Protein 6H0M (pdb70)

Radius of gyration: 18.17 Å; Cα contacts (8 Å, |Δi|>4): 543; chains: 1; bounding box: 57×51×39 Å

GO terms:
  GO:0042355 L-fucose catabolic process (P, IDA)
  GO:0005829 cytosol (C, IDA)
  GO:0047834 D-threo-aldose 1-dehydrogenase activity (F, IDA)
  GO:0005737 cytoplasm (C, EXP)
  GO:0005829 cytosol (C, TAS)
  GO:0042802 identical protein binding (F, IPI)
  GO:0005515 protein binding (F, IPI)

B-factor: mean 16.12, std 6.58, range [8.42, 53.46]

Foldseek 3Di:
DLQALAEEEFEPLQWFLNVLLVVLQLVNRYQYEYEYCDCPRQVVSCVVGVRYDYQYAQLLPLVSLLCSQVVSCVPRVAHAEYEADWAAADAFADPVRDDPVNLVVRLSGLPVSLVSNCVSCVVRNLVVLHEYEYEAAPCLVVNDHRGVSNSVSRVNNLVVQQVVQVVCVVSNYAGEYEHEYFEDIVNLQVNLVPDPHSVVVQQVSQVLAPVSGGHYSNQSSVVVSCVGRPPSVDHSYYHYRYNHSVDDDDDDDVVPD

Organism: Homo sapiens (NCBI:txid9606)

InterPro domains:
  IPR002347 Short-chain dehydrogenase/reductase SDR [PF13561] (19-249)
  IPR002347 Short-chain dehydrogenase/reductase SDR [PR00080] (81-92)
  IPR002347 Short-chain dehydrogenase/reductase SDR [PR00080] (134-142)
  IPR002347 Short-chain dehydrogenase/reductase SDR [PR00080] (154-173)
  IPR002347 Short-chain dehydrogenase/reductase SDR [PR00081] (11-28)
  IPR002347 Short-chain dehydrogenase/reductase SDR [PR00081] (81-92)
  IPR002347 Short-chain dehydrogenase/reductase SDR [PR00081] (128-144)
  IPR002347 Short-chain dehydrogenase/reductase SDR [PR00081] (154-173)
  IPR002347 Short-chain dehydrogenase/reductase SDR [PR00081] (175-192)
  IPR002347 Short-chain dehydrogenase/reductase SDR [PR00081] (214-234)
  IPR020904 Short-chain dehydrogenase/reductase, conserved site [PS00061] (141-169)
  IPR036291 NAD(P)-binding domain superfamily [SSF51735] (9-249)

Solvent-accessible surface area: 12607 Å² total; per-residue (Å²): 147,122,13,56,49,62,0,0,0,0,2,16,0,8,116,14,31,0,11,7,0,0,94,18,0,26,126,10,40,4,95,1,0,0,1,21,137,85,97,85,29,0,27,62,10,52,149,94,24,119,36,4,26,19,23,103,2,41,10,40,95,80,109,54,0,58,70,0,5,59,45,0,43,168,100,41,60,90,1,1,0,0,0,6,26,26,40,76,36,21,57,78,48,71,81,127,127,39,65,64,110,38,59,141,70,18,51,77,45,13,29,70,2,8,95,26,0,7,116,56,0,20,79,83,0,93,112,24,108,4,3,0,0,2,26,9,13,8,24,22,68,99,32,85,86,87,3,78,4,30,29,41,2,3,27,31,4,17,59,48,0,101,57,38,4,138,93,10,61,108,107,35,2,32,0,0,1,0,0,6,23,39,7,101,18,48,44,49,99,84,38,2,69,122,72,133,79,51,73,54,24,46,59,134,7,72,121,53,6,93,123,27,98,16,14,95,30,62,62,0,0,58,14,0,2,78,0,5,21,90,4,113,206,33,60,17,57,52,48,72,28,10,27,14,28,63,116,70,233,48,136,184,147,110,149,122,131

Structure (mmCIF, N/CA/C/O backbone):
data_6H0M
#
_entry.id   6H0M
#
_cell.length_a   91.590
_cell.length_b   91.590
_cell.length_c   131.112
_cell.angle_alpha   90.00
_cell.angle_beta   90.00
_cell.angle_gamma   90.00
#
_symmetry.space_group_name_H-M   'I 4 2 2'
#
loop_
_entity.id
_entity.type
_entity.pdbx_description
1 polymer '17-beta-hydroxysteroid dehydrogenase 14'
2 non-polymer 'SODIUM ION'
3 non-polymer NICOTINAMIDE-ADENINE-DINUCLEOTIDE
4 non-polymer 'DIMETHYL SULFOXIDE'
5 non-polymer beta-D-glucopyranose
6 water water
#
loop_
_atom_site.group_PDB
_atom_site.id
_atom_site.type_symbol
_atom_site.label_atom_id
_atom_site.label_alt_id
_atom_site.label_comp_id
_atom_site.label_asym_id
_atom_site.label_entity_id
_atom_site.label_seq_id
_atom_site.pdbx_PDB_ins_code
_atom_site.Cartn_x
_atom_site.Cartn_y
_atom_site.Cartn_z
_atom_site.occupancy
_atom_site.B_iso_or_equiv
_atom_site.auth_seq_id
_atom_site.auth_comp_id
_atom_site.auth_asym_id
_atom_site.auth_atom_id
_atom_site.pdbx_PDB_model_num
ATOM 1 N N . THR A 1 5 ? -34.332 47.567 -4.345 1.00 27.64 5 THR A N 1
ATOM 2 C CA . THR A 1 5 ? -34.396 48.942 -4.824 1.00 27.25 5 THR A CA 1
ATOM 3 C C . THR A 1 5 ? -33.061 49.679 -4.636 1.00 24.20 5 THR A C 1
ATOM 4 O O . THR A 1 5 ? -32.971 50.884 -4.888 1.00 23.71 5 THR A O 1
ATOM 14 N N . ARG A 1 6 ? -32.022 48.947 -4.222 1.00 22.29 6 ARG A N 1
ATOM 15 C CA . ARG A 1 6 ? -30.738 49.573 -3.918 1.00 22.19 6 ARG A CA 1
ATOM 16 C C . ARG A 1 6 ? -30.168 50.340 -5.106 1.00 19.15 6 ARG A C 1
ATOM 17 O O . ARG A 1 6 ? -29.420 51.308 -4.915 1.00 19.90 6 ARG A O 1
ATOM 38 N N . TYR A 1 7 ? -30.465 49.911 -6.331 1.00 15.71 7 TYR A N 1
ATOM 39 C CA . TYR A 1 7 ? -29.930 50.560 -7.527 1.00 14.16 7 TYR A CA 1
ATOM 40 C C . TYR A 1 7 ? -31.042 50.788 -8.540 1.00 13.47 7 TYR A C 1
ATOM 41 O O . TYR A 1 7 ? -30.837 50.729 -9.755 1.00 13.86 7 TYR A O 1
ATOM 59 N N . ALA A 1 8 ? -32.229 51.097 -8.032 1.00 14.07 8 ALA A N 1
ATOM 60 C CA . ALA A 1 8 ? -33.379 51.346 -8.886 1.00 14.70 8 ALA A CA 1
ATOM 61 C C . ALA A 1 8 ? -33.168 52.598 -9.727 1.00 14.31 8 ALA A C 1
ATOM 62 O O . ALA A 1 8 ? -32.568 53.579 -9.278 1.00 15.38 8 ALA A O 1
ATOM 69 N N . GLY A 1 9 ? -33.658 52.559 -10.962 1.00 13.99 9 GLY A N 1
ATOM 70 C CA . GLY A 1 9 ? -33.571 53.690 -11.859 1.00 13.99 9 GLY A CA 1
ATOM 71 C C . GLY A 1 9 ? -32.228 53.856 -12.528 1.00 13.61 9 GLY A C 1
ATOM 72 O O . GLY A 1 9 ? -32.059 54.789 -13.318 1.00 15.89 9 GLY A O 1
ATOM 76 N N . LYS A 1 10 ? -31.273 52.979 -12.256 1.00 11.94 10 LYS A N 1
ATOM 77 C CA . LYS A 1 10 ? -29.926 53.073 -12.796 1.00 11.17 10 LYS A CA 1
ATOM 78 C C . LYS A 1 10 ? -29.765 52.114 -13.973 1.00 10.66 10 LYS A C 1
ATOM 79 O O . LYS A 1 10 ? -30.493 51.130 -14.106 1.00 11.51 10 LYS A O 1
ATOM 98 N N . VAL A 1 11 ? -28.789 52.419 -14.824 1.00 10.19 11 VAL A N 1
ATOM 99 C CA . VAL A 1 11 ? -28.482 51.644 -16.025 1.00 10.07 11 VAL A CA 1
ATOM 100 C C . VAL A 1 11 ? -27.033 51.181 -15.943 1.00 9.94 11 VAL A C 1
ATOM 101 O O . VAL A 1 11 ? -26.124 51.993 -15.719 1.00 10.33 11 VAL A O 1
ATOM 114 N N . VAL A 1 12 ? -26.826 49.879 -16.130 1.00 9.63 12 VAL A N 1
ATOM 115 C CA . VAL A 1 12 ? -25.526 49.239 -15.952 1.00 9.48 12 VAL A CA 1
ATOM 116 C C . VAL A 1 12 ? -25.174 48.460 -17.211 1.00 9.83 12 VAL A C 1
ATOM 117 O O . VAL A 1 12 ? -26.016 47.734 -17.743 1.00 10.85 12 VAL A O 1
ATOM 130 N N . VAL A 1 13 ? -23.929 48.575 -17.665 1.00 9.49 13 VAL A N 1
ATOM 131 C CA . VAL A 1 13 ? -23.392 47.728 -18.730 1.00 9.55 13 VAL A CA 1
ATOM 132 C C . VAL A 1 13 ? -22.439 46.728 -18.099 1.00 9.06 13 VAL A C 1
ATOM 133 O O . VAL A 1 13 ? -21.542 47.124 -17.356 1.00 9.94 13 VAL A O 1
ATOM 146 N N . VAL A 1 14 ? -22.611 45.445 -18.419 1.00 9.14 14 VAL A N 1
ATOM 147 C CA . VAL A 1 14 ? -21.718 44.383 -17.949 1.00 8.97 14 VAL A CA 1
ATOM 148 C C . VAL A 1 14 ? -21.131 43.687 -19.172 1.00 8.93 14 VAL A C 1
ATOM 149 O O . VAL A 1 14 ? -21.866 43.083 -19.963 1.00 10.02 14 VAL A O 1
ATOM 162 N N . THR A 1 15 ? -19.811 43.753 -19.332 1.00 8.97 15 THR A N 1
ATOM 163 C CA . THR A 1 15 ? -19.169 43.053 -20.442 1.00 9.49 15 THR A CA 1
ATOM 164 C C . THR A 1 15 ? -18.833 41.614 -20.053 1.00 9.38 15 THR A C 1
ATOM 165 O O . THR A 1 15 ? -18.633 41.287 -18.880 1.00 10.08 15 THR A O 1
ATOM 176 N N . GLY A 1 16 ? -18.805 40.745 -21.055 1.00 9.76 16 GLY A N 1
ATOM 177 C CA . GLY A 1 16 ? -18.700 39.318 -20.790 1.00 10.40 16 GLY A CA 1
ATOM 178 C C . GLY A 1 16 ? -19.811 38.809 -19.900 1.00 10.19 16 GLY A C 1
ATOM 179 O O . GLY A 1 16 ? -19.591 37.914 -19.075 1.00 10.70 16 GLY A O 1
ATOM 183 N N . GLY A 1 17 ? -21.013 39.355 -20.057 1.00 10.05 17 GLY A N 1
ATOM 184 C CA . GLY A 1 17 ? -22.110 39.049 -19.169 1.00 10.29 17 GLY A CA 1
ATOM 185 C C . GLY A 1 17 ? -22.893 37.803 -19.493 1.00 10.46 17 GLY A C 1
ATOM 186 O O . GLY A 1 17 ? -23.871 37.522 -18.799 1.00 11.74 17 GLY A O 1
ATOM 190 N N . GLY A 1 18 ? -22.498 37.038 -20.517 1.00 10.80 18 GLY A N 1
ATOM 191 C CA . GLY A 1 18 ? -23.301 35.916 -20.964 1.00 11.71 18 GLY A CA 1
ATOM 192 C C . GLY A 1 18 ? -23.197 34.659 -20.127 1.00 11.60 18 GLY A C 1
ATOM 193 O O . GLY A 1 18 ? -24.082 33.802 -20.225 1.00 12.38 18 GLY A O 1
ATOM 197 N N . ARG A 1 19 ? -22.142 34.512 -19.326 1.00 10.94 19 ARG A N 1
ATOM 198 C CA . ARG A 1 19 ? -21.967 33.331 -18.485 1.00 10.70 19 ARG A CA 1
ATOM 199 C C . ARG A 1 19 ? -21.005 33.693 -17.356 1.00 10.41 19 ARG A C 1
ATOM 200 O O . ARG A 1 19 ? -20.429 34.782 -17.327 1.00 10.52 19 ARG A O 1
ATOM 221 N N . GLY A 1 20 ? -20.816 32.753 -16.428 1.00 10.41 20 GLY A N 1
ATOM 222 C CA . GLY A 1 20 ? -19.761 32.894 -15.433 1.00 10.61 20 GLY A CA 1
ATOM 223 C C . GLY A 1 20 ? -19.961 34.084 -14.515 1.00 9.90 20 GLY A C 1
ATOM 224 O O . GLY A 1 20 ? -21.089 34.434 -14.140 1.00 10.45 20 GLY A O 1
ATOM 228 N N . ILE A 1 21 ? -18.841 34.704 -14.130 1.00 9.62 21 ILE A N 1
ATOM 229 C CA . ILE A 1 21 ? -18.877 35.863 -13.242 1.00 9.51 21 ILE A CA 1
ATOM 230 C C . ILE A 1 21 ? -19.781 36.948 -13.804 1.00 9.37 21 ILE A C 1
ATOM 231 O O . ILE A 1 21 ? -20.601 37.535 -13.088 1.00 9.88 21 ILE A O 1
ATOM 247 N N . GLY A 1 22 ? -19.625 37.249 -15.093 1.00 9.44 22 GLY A N 1
ATOM 248 C CA . GLY A 1 22 ? -20.405 38.322 -15.688 1.00 9.55 22 GLY A CA 1
ATOM 249 C C . GLY A 1 22 ? -21.900 38.105 -15.553 1.00 9.50 22 GLY A C 1
ATOM 250 O O . GLY A 1 22 ? -22.641 39.033 -15.224 1.00 10.36 22 GLY A O 1
ATOM 254 N N . ALA A 1 23 ? -22.364 36.877 -15.799 1.00 10.31 23 ALA A N 1
ATOM 255 C CA . ALA A 1 23 ? -23.785 36.592 -15.638 1.00 10.74 23 ALA A CA 1
ATOM 256 C C . ALA A 1 23 ? -24.220 36.747 -14.184 1.00 10.28 23 ALA A C 1
ATOM 257 O O . ALA A 1 23 ? 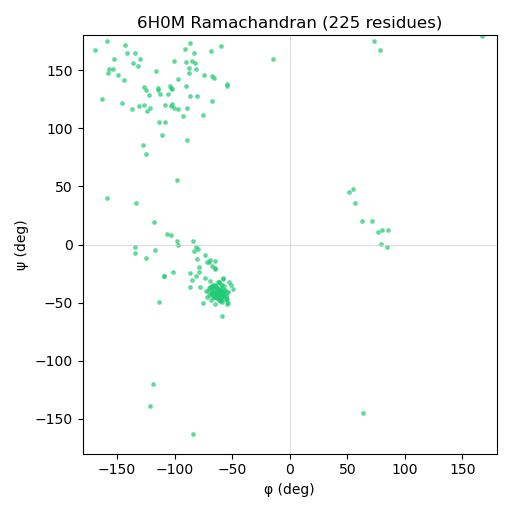-25.328 37.220 -13.910 1.00 10.70 23 ALA A O 1
ATOM 264 N N . GLY A 1 24 ? -23.357 36.361 -13.235 1.00 10.32 24 GLY A N 1
ATOM 265 C CA . GLY A 1 24 ? -23.657 36.598 -11.825 1.00 10.56 24 GLY A CA 1
ATOM 266 C C . GLY A 1 24 ? -23.801 38.072 -11.498 1.00 9.99 24 GLY A C 1
ATOM 267 O O . GLY A 1 24 ? -24.657 38.464 -10.695 1.00 10.46 24 GLY A O 1
ATOM 271 N N . ILE A 1 25 ? -22.956 38.903 -12.106 1.00 9.42 25 ILE A N 1
ATOM 272 C CA . ILE A 1 25 ? -23.040 40.343 -11.916 1.00 9.73 25 ILE A CA 1
ATOM 273 C C . ILE A 1 25 ? -24.327 40.891 -12.528 1.00 9.85 25 ILE A C 1
ATOM 274 O O . ILE A 1 25 ? -25.016 41.716 -11.914 1.00 10.26 25 ILE A O 1
ATOM 290 N N . VAL A 1 26 ? -24.667 40.455 -13.747 1.00 9.88 26 VAL A N 1
ATOM 291 C CA . VAL A 1 26 ? -25.934 40.852 -14.368 1.00 10.51 26 VAL A CA 1
ATOM 292 C C . VAL A 1 26 ? -27.101 40.550 -13.436 1.00 10.57 26 VAL A C 1
ATOM 293 O O . VAL A 1 26 ? -27.963 41.402 -13.188 1.00 10.77 26 VAL A O 1
ATOM 306 N N . ARG A 1 27 ? -27.154 39.319 -12.920 1.00 10.36 27 ARG A N 1
ATOM 307 C CA . ARG A 1 27 ? -28.271 38.920 -12.069 1.00 10.97 27 ARG A CA 1
ATOM 308 C C . ARG A 1 27 ? -28.331 39.779 -10.808 1.00 10.45 27 ARG A C 1
ATOM 309 O O . ARG A 1 27 ? -29.414 40.176 -10.368 1.00 11.28 27 ARG A O 1
ATOM 330 N N . ALA A 1 28 ? -27.181 40.057 -10.200 1.00 10.36 28 ALA A N 1
ATOM 331 C CA . ALA A 1 28 ? -27.158 40.863 -8.986 1.00 10.60 28 ALA A CA 1
ATOM 332 C C . ALA A 1 28 ? -27.698 42.261 -9.251 1.00 10.33 28 ALA A C 1
ATOM 333 O O . ALA A 1 28 ? -28.472 42.796 -8.452 1.00 11.26 28 ALA A O 1
ATOM 340 N N . PHE A 1 29 ? -27.297 42.876 -10.366 1.00 10.24 29 PHE A N 1
ATOM 341 C CA . PHE A 1 29 ? -27.790 44.215 -10.669 1.00 10.71 29 PHE A CA 1
ATOM 342 C C . PHE A 1 29 ? -29.280 44.217 -10.989 1.00 10.77 29 PHE A C 1
ATOM 343 O O . PHE A 1 29 ? -30.007 45.107 -10.540 1.00 11.63 29 PHE A O 1
ATOM 360 N N . VAL A 1 30 ? -29.771 43.233 -11.746 1.00 11.32 30 VAL A N 1
ATOM 361 C CA . VAL A 1 30 ? -31.214 43.162 -11.987 1.00 12.13 30 VAL A CA 1
ATOM 362 C C . VAL A 1 30 ? -31.965 43.024 -10.664 1.00 12.74 30 VAL A C 1
ATOM 363 O O . VAL A 1 30 ? -33.001 43.666 -10.443 1.00 13.41 30 VAL A O 1
ATOM 376 N N . ASN A 1 31 ? -31.451 42.190 -9.762 1.00 12.82 31 ASN A N 1
ATOM 377 C CA . ASN A 1 31 ? -32.107 41.999 -8.474 1.00 13.63 31 ASN A CA 1
ATOM 378 C C . ASN A 1 31 ? -32.113 43.266 -7.634 1.00 13.74 31 ASN A C 1
ATOM 379 O O . ASN A 1 31 ? -32.989 43.421 -6.777 1.00 15.93 31 ASN A O 1
ATOM 390 N N A SER A 1 32 ? -31.179 44.178 -7.858 0.43 13.73 32 SER A N 1
ATOM 391 N N B SER A 1 32 ? -31.159 44.170 -7.868 0.57 12.82 32 SER A N 1
ATOM 392 C CA A SER A 1 32 ? -31.148 45.430 -7.121 0.43 14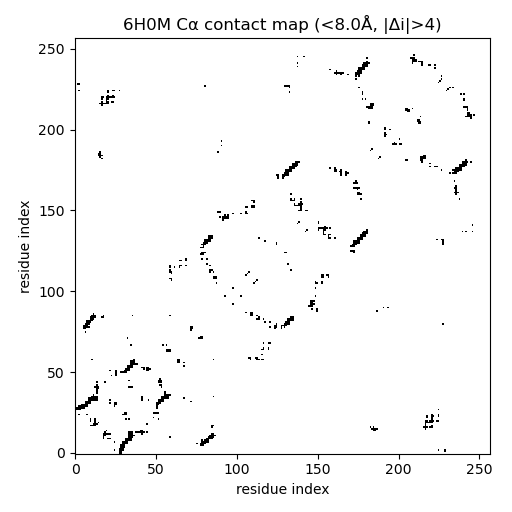.61 32 SER A CA 1
ATOM 393 C CA B SER A 1 32 ? -31.072 45.444 -7.168 0.57 13.21 32 SER A CA 1
ATOM 394 C C A SER A 1 32 ? -31.901 46.550 -7.833 0.43 13.80 32 SER A C 1
ATOM 395 C C B SER A 1 32 ? -31.996 46.508 -7.751 0.57 13.15 32 SER A C 1
ATOM 396 O O A SER A 1 32 ? -31.764 47.718 -7.452 0.43 13.98 32 SER A O 1
ATOM 397 O O B SER A 1 32 ? -32.085 47.605 -7.185 0.57 13.74 32 SER A O 1
ATOM 412 N N . GLY A 1 33 ? -32.679 46.220 -8.862 1.00 13.28 33 GLY A N 1
ATOM 413 C CA . GLY A 1 33 ? -33.596 47.160 -9.475 1.00 13.99 33 GLY A CA 1
ATOM 414 C C . GLY A 1 33 ? -33.063 47.892 -10.683 1.00 13.95 33 GLY A C 1
ATOM 415 O O . GLY A 1 33 ? -33.772 48.741 -11.225 1.00 15.38 33 GLY A O 1
ATOM 420 N N . ALA A 1 34 ? -31.848 47.594 -11.123 1.00 12.54 34 ALA A N 1
ATOM 421 C CA . ALA A 1 34 ? -31.262 48.287 -12.261 1.00 12.29 34 ALA A CA 1
ATOM 422 C C . ALA A 1 34 ? -31.705 47.651 -13.578 1.00 12.10 34 ALA A C 1
ATOM 423 O O . ALA A 1 34 ? -32.086 46.476 -13.648 1.00 13.69 34 ALA A O 1
ATOM 430 N N . ARG A 1 35 ? -31.614 48.440 -14.640 1.00 11.22 35 ARG A N 1
ATOM 431 C CA . ARG A 1 35 ? -31.642 47.909 -15.995 1.00 11.27 35 ARG A CA 1
ATOM 432 C C . ARG A 1 35 ? -30.219 47.606 -16.418 1.00 11.05 35 ARG A C 1
ATOM 433 O O . ARG A 1 35 ? -29.305 48.387 -16.142 1.00 12.01 35 ARG A O 1
ATOM 454 N N . VAL A 1 36 ? -30.029 46.456 -17.055 1.00 10.23 36 VAL A N 1
ATOM 455 C CA . VAL A 1 36 ? -28.697 45.970 -17.385 1.00 10.29 36 VAL A CA 1
ATOM 456 C C . VAL A 1 36 ? -28.605 45.692 -18.874 1.00 10.41 36 VAL A C 1
ATOM 457 O O . VAL A 1 36 ? -29.476 45.026 -19.444 1.00 11.90 36 VAL A O 1
ATOM 470 N N . VAL A 1 37 ? -27.527 46.166 -19.482 1.00 9.99 37 VAL A N 1
ATOM 471 C CA . VAL A 1 37 ? -27.136 45.805 -20.838 1.00 10.50 37 VAL A CA 1
ATOM 472 C C . VAL A 1 37 ? -26.027 44.765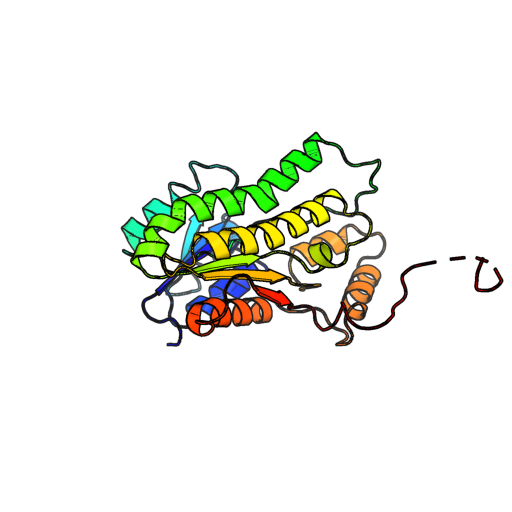 -20.733 1.00 10.60 37 VAL A C 1
ATOM 473 O O . VAL A 1 37 ? -24.949 45.040 -20.192 1.00 11.50 37 VAL A O 1
ATOM 486 N N . ILE A 1 38 ? -26.312 43.573 -21.243 1.00 10.54 38 ILE A N 1
ATOM 487 C CA . ILE A 1 38 ? -25.378 42.456 -21.284 1.00 10.86 38 ILE A CA 1
ATOM 488 C C . ILE A 1 38 ? -24.598 42.567 -22.586 1.00 11.31 38 ILE A C 1
ATOM 489 O O . ILE A 1 38 ? -25.188 42.481 -23.666 1.00 12.33 38 ILE A O 1
ATOM 505 N N . CYS A 1 39 ? -23.285 42.742 -22.498 1.00 11.02 39 CYS A N 1
ATOM 506 C CA . CYS A 1 39 ? -22.412 42.672 -23.658 1.00 11.52 39 CYS A CA 1
ATOM 507 C C . CYS A 1 39 ? -21.691 41.333 -23.645 1.00 11.22 39 CYS A C 1
ATOM 508 O O . CYS A 1 39 ? -21.183 40.907 -22.606 1.00 12.01 39 CYS A O 1
ATOM 516 N N . ASP A 1 40 ? -21.631 40.673 -24.798 1.00 10.96 40 ASP 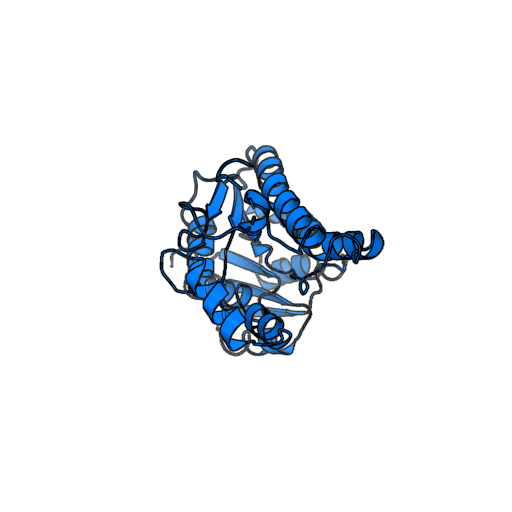A N 1
ATOM 517 C CA . ASP A 1 40 ? -20.807 39.478 -24.913 1.00 11.07 40 ASP A CA 1
ATOM 518 C C . ASP A 1 40 ? -20.480 39.288 -26.385 1.00 11.72 40 ASP A C 1
ATOM 519 O O . ASP A 1 40 ? -21.252 39.693 -27.251 1.00 12.37 40 ASP A O 1
ATOM 528 N N . LYS A 1 41 ? -19.329 38.669 -26.657 1.00 11.97 41 LYS A N 1
ATOM 529 C CA . LYS A 1 41 ? -18.954 38.337 -28.025 1.00 12.84 41 LYS A CA 1
ATOM 530 C C . LYS A 1 41 ? -19.683 37.105 -28.541 1.00 13.41 41 LYS A C 1
ATOM 531 O O . LYS A 1 41 ? -19.699 36.877 -29.756 1.00 15.10 41 LYS A O 1
ATOM 550 N N A ASP A 1 42 ? -20.256 36.296 -27.659 0.44 13.67 42 ASP A N 1
ATOM 551 N N B ASP A 1 42 ? -20.295 36.329 -27.648 0.56 13.7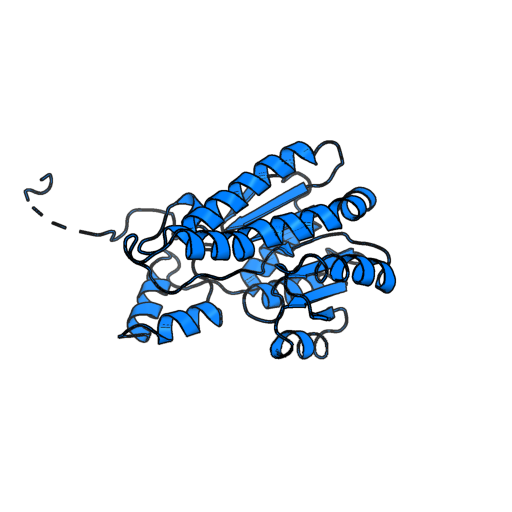9 42 ASP A N 1
ATOM 552 C CA A ASP A 1 42 ? -21.016 35.121 -28.051 0.44 15.12 42 ASP A CA 1
ATOM 553 C CA B ASP A 1 42 ? -21.010 35.099 -27.965 0.56 15.53 42 ASP A CA 1
ATOM 554 C C A ASP A 1 42 ? -22.480 35.341 -27.715 0.44 14.79 42 ASP A C 1
ATOM 555 C C B ASP A 1 42 ? -22.490 35.330 -27.690 0.56 14.92 42 ASP A C 1
ATOM 556 O O A ASP A 1 42 ? -22.810 35.869 -26.651 0.44 14.67 42 ASP A O 1
ATOM 557 O O B ASP A 1 42 ? -22.844 35.867 -26.639 0.56 14.88 42 ASP A O 1
ATOM 574 N N . GLU A 1 43 ? -23.349 34.945 -28.638 1.00 15.57 43 GLU A N 1
ATOM 575 C CA . GLU A 1 43 ? -24.785 35.187 -28.502 1.00 18.28 43 GLU A CA 1
ATOM 576 C C . GLU A 1 43 ? -25.455 34.244 -27.509 1.00 17.40 43 GLU A C 1
ATOM 577 O O . GLU A 1 43 ? -26.465 34.613 -26.902 1.00 17.57 43 GLU A O 1
ATOM 589 N N . SER A 1 44 ? -24.925 33.037 -27.334 1.00 17.82 44 SER A N 1
ATOM 590 C CA . SER A 1 44 ? -25.707 31.947 -26.753 1.00 19.01 44 SER A CA 1
ATOM 591 C C . SER A 1 44 ? -26.214 32.285 -25.351 1.00 17.90 44 SER A C 1
ATOM 592 O O . SER A 1 44 ? -27.429 32.298 -25.089 1.00 19.46 44 SER A O 1
ATOM 596 N N . GLY A 1 45 ? -25.292 32.516 -24.420 1.00 15.38 45 GLY A N 1
ATOM 597 C CA . GLY A 1 45 ? -25.685 32.721 -23.039 1.00 14.21 45 GLY A CA 1
ATOM 598 C C . GLY A 1 45 ? -26.390 34.044 -22.837 1.00 12.45 45 GLY A C 1
ATOM 599 O O . GLY A 1 45 ? -27.406 34.119 -22.142 1.00 12.55 45 GLY A O 1
ATOM 603 N N . GLY A 1 46 ? -25.861 35.101 -23.447 1.00 12.37 46 GLY A N 1
ATOM 604 C CA . GLY A 1 46 ? -26.429 36.421 -23.248 1.00 12.30 46 GLY A CA 1
ATOM 605 C C . GLY A 1 46 ? -27.831 36.576 -23.801 1.00 12.23 46 GLY A C 1
ATOM 606 O O . GLY A 1 46 ? -28.663 37.242 -23.190 1.00 12.35 46 GLY A O 1
ATOM 610 N N . ARG A 1 47 ? -28.109 35.986 -24.966 1.00 12.26 47 ARG A N 1
ATOM 611 C CA . ARG A 1 47 ? -29.456 36.069 -25.516 1.00 12.93 47 ARG A CA 1
ATOM 612 C C . ARG A 1 47 ? -30.456 35.368 -24.607 1.00 12.49 47 ARG A C 1
ATOM 613 O O . ARG A 1 47 ? -31.568 35.865 -24.380 1.00 13.08 47 ARG A O 1
ATOM 617 N N . ALA A 1 48 ? -30.090 34.200 -24.089 1.00 12.08 48 ALA A N 1
ATOM 618 C CA . ALA A 1 48 ? -30.979 33.499 -23.169 1.00 12.13 48 ALA A CA 1
ATOM 619 C C . ALA A 1 48 ? -31.202 34.310 -21.903 1.00 12.00 48 ALA A C 1
ATOM 620 O O . ALA A 1 48 ? -32.316 34.359 -21.381 1.00 12.13 48 ALA A O 1
ATOM 627 N N A LEU A 1 49 ? -30.155 34.953 -21.383 0.43 12.25 49 LEU A N 1
ATOM 628 N N B LEU A 1 49 ? -30.149 34.970 -21.419 0.57 11.68 49 LEU A N 1
ATOM 629 C CA A LEU A 1 49 ? -30.328 35.781 -20.189 0.43 12.92 49 LEU A CA 1
ATOM 630 C CA B LEU A 1 49 ? -30.243 35.767 -20.204 0.57 11.94 49 LEU A CA 1
ATOM 631 C C A LEU A 1 49 ? -31.322 36.906 -20.439 0.43 12.29 49 LEU A C 1
ATOM 632 C C B LEU A 1 49 ? -31.152 36.982 -20.394 0.57 11.98 49 LEU A C 1
ATOM 633 O O A LEU A 1 49 ? -32.188 37.181 -19.599 0.43 12.08 49 LEU A O 1
ATOM 634 O O B LEU A 1 49 ? -31.871 37.361 -19.460 0.57 12.53 49 LEU A O 1
ATOM 665 N N A GLU A 1 50 ? -31.211 37.562 -21.595 0.43 12.30 50 GLU A N 1
ATOM 666 N N B GLU A 1 50 ? -31.168 37.586 -21.592 0.57 12.35 50 GLU A N 1
ATOM 667 C CA A GLU A 1 50 ? -32.137 38.633 -21.946 0.43 12.46 50 GLU A CA 1
ATOM 668 C CA B GLU A 1 50 ? -32.156 38.632 -21.863 0.57 12.76 50 GLU A CA 1
ATOM 669 C C A GLU A 1 50 ? -33.582 38.148 -21.924 0.43 12.24 50 GLU A C 1
ATOM 670 C C B GLU A 1 50 ? -33.570 38.078 -21.757 0.57 12.72 50 GLU A C 1
ATOM 671 O O A GLU A 1 50 ? -34.490 38.896 -21.546 0.43 12.07 50 GLU A O 1
ATOM 672 O O B GLU A 1 50 ? -34.453 38.714 -21.169 0.57 13.25 50 GLU A O 1
ATOM 695 N N . GLN A 1 51 ? -33.821 36.907 -22.355 1.00 12.21 51 GLN A N 1
ATOM 696 C CA . GLN A 1 51 ? -35.175 36.366 -22.325 1.00 12.28 51 GLN A CA 1
ATOM 697 C C . GLN A 1 51 ? -35.597 36.050 -20.903 1.00 12.34 51 GLN A C 1
ATOM 698 O O . GLN A 1 51 ? -36.767 36.208 -20.541 1.00 13.50 51 GLN A O 1
ATOM 713 N N . GLU A 1 52 ? -34.655 35.601 -20.090 1.00 12.48 52 GLU A N 1
ATOM 714 C CA . GLU A 1 52 ? -34.957 35.184 -18.732 1.00 13.40 52 GLU A CA 1
ATOM 715 C C . GLU A 1 52 ? -35.261 36.363 -17.822 1.00 13.34 52 GLU A C 1
ATOM 716 O O . GLU A 1 52 ? -36.143 36.268 -16.967 1.00 14.80 52 GLU A O 1
ATOM 728 N N . LEU A 1 53 ? -34.523 37.460 -17.961 1.00 12.52 53 LEU A N 1
ATOM 729 C CA . LEU A 1 53 ? -34.525 38.531 -16.969 1.00 12.91 53 LEU A CA 1
ATOM 730 C C . LEU A 1 53 ? -35.229 39.779 -17.491 1.00 13.93 53 LEU A C 1
ATOM 731 O O . LEU A 1 53 ? -34.705 40.451 -18.397 1.00 13.65 53 LEU A O 1
ATOM 747 N N A PRO A 1 54 ? -36.415 40.094 -16.978 0.57 15.21 54 PRO A N 1
ATOM 748 N N B PRO A 1 54 ? -36.370 40.184 -16.933 0.43 15.32 54 PRO A N 1
ATOM 749 C CA A PRO A 1 54 ? -36.977 41.430 -17.189 0.57 16.12 54 PRO A CA 1
ATOM 750 C CA B PRO A 1 54 ? -37.065 41.365 -17.485 0.43 16.28 54 PRO A CA 1
ATOM 751 C C A PRO A 1 54 ? -36.046 42.477 -16.600 0.57 15.59 54 PRO A C 1
ATOM 752 C C B PRO A 1 54 ? -36.199 42.614 -17.594 0.43 15.99 54 PRO A C 1
ATOM 753 O O A PRO A 1 54 ? -35.639 42.400 -15.439 0.57 17.16 54 PRO A O 1
ATOM 754 O O B PRO A 1 54 ? -36.314 43.368 -18.566 0.43 16.39 54 PRO A O 1
ATOM 775 N N A GLY A 1 55 ? -35.702 43.452 -17.421 0.57 14.44 55 GLY A N 1
ATOM 776 N N B GLY A 1 55 ? -35.345 42.868 -16.616 0.43 15.05 55 GLY A N 1
ATOM 777 C CA A GLY A 1 55 ? -34.743 44.459 -17.055 0.57 14.46 55 GLY A CA 1
ATOM 778 C CA B GLY A 1 55 ? -34.590 44.105 -16.602 0.43 14.64 55 GLY A CA 1
ATOM 779 C C A GLY A 1 55 ? -33.351 44.240 -17.607 0.57 14.30 55 GLY A C 1
ATOM 780 C C B GLY A 1 55 ? -33.356 44.152 -17.477 0.43 14.10 55 GLY A C 1
ATOM 781 O O A GLY A 1 55 ? -32.521 45.141 -17.470 0.57 15.26 55 GLY A O 1
ATOM 782 O O B GLY A 1 55 ? -32.676 45.178 -17.490 0.43 14.36 55 GLY A O 1
ATOM 789 N N . ALA A 1 56 ? -33.061 43.085 -18.214 1.00 12.93 56 ALA A N 1
ATOM 790 C CA . ALA A 1 56 ? -31.806 42.912 -18.936 1.00 12.28 56 ALA A CA 1
ATOM 791 C C . ALA A 1 56 ? -32.059 42.762 -20.427 1.00 11.57 56 ALA A C 1
ATOM 792 O O . ALA A 1 56 ? -33.018 42.098 -20.848 1.00 12.18 56 ALA A O 1
ATOM 799 N N . VAL A 1 57 ? -31.166 43.352 -21.223 1.00 10.73 57 VAL A N 1
ATOM 800 C CA . VAL A 1 57 ? -31.149 43.166 -22.669 1.00 11.29 57 VAL A CA 1
ATOM 801 C C . VAL A 1 57 ? -29.733 42.797 -23.084 1.00 11.48 57 VAL A C 1
ATOM 802 O O . VAL A 1 57 ? -28.766 43.069 -22.377 1.00 12.86 57 VAL A O 1
ATOM 815 N N . PHE A 1 58 ? -29.620 42.195 -24.262 1.00 10.78 58 PHE A N 1
ATOM 816 C CA . PHE A 1 58 ? -28.357 41.688 -24.784 1.00 10.97 58 PHE A CA 1
ATOM 817 C C . PHE A 1 58 ? -27.938 42.454 -26.031 1.00 11.54 58 PHE A C 1
ATOM 818 O O . PHE A 1 58 ? -28.734 42.625 -26.960 1.00 12.80 58 PHE A O 1
ATOM 835 N N . ILE A 1 59 ? -26.672 42.868 -26.066 1.00 11.79 59 ILE A N 1
ATOM 836 C CA . ILE A 1 59 ? -26.065 43.470 -27.248 1.00 13.57 59 ILE A CA 1
ATOM 837 C C . ILE A 1 59 ? -24.791 42.698 -27.568 1.00 13.57 59 ILE A C 1
ATOM 838 O O . ILE A 1 59 ? -23.875 42.622 -26.735 1.00 13.66 59 ILE A O 1
ATOM 854 N N . LEU A 1 60 ? -24.738 42.123 -28.771 1.00 14.41 60 LEU A N 1
ATOM 855 C CA . LEU A 1 60 ? -23.550 41.422 -29.231 1.00 15.87 60 LEU A CA 1
ATOM 856 C C . LEU A 1 60 ? -22.431 42.438 -29.425 1.00 15.85 60 LEU A C 1
ATOM 857 O O . LEU A 1 60 ? -22.588 43.418 -30.160 1.00 18.04 60 LEU A O 1
ATOM 873 N N . CYS A 1 61 ? -21.307 42.224 -28.751 1.00 14.64 61 CYS A N 1
ATOM 874 C CA . CYS A 1 61 ? -20.224 43.199 -28.773 1.00 14.39 61 CYS A CA 1
ATOM 875 C C . CYS A 1 61 ? -18.945 42.536 -28.300 1.00 13.27 61 CYS A C 1
ATOM 876 O O . CYS A 1 61 ? -18.913 41.968 -27.205 1.00 13.98 61 CYS A O 1
ATOM 884 N N . ASP A 1 62 ? -17.907 42.614 -29.121 1.00 12.36 62 ASP A N 1
ATOM 885 C CA . ASP A 1 62 ? -16.569 42.146 -28.790 1.00 11.98 62 ASP A CA 1
ATOM 886 C C . ASP A 1 62 ? -15.775 43.358 -28.317 1.00 11.26 62 ASP A C 1
ATOM 887 O O . ASP A 1 62 ? -15.574 44.310 -29.081 1.00 11.68 62 ASP A O 1
ATOM 896 N N . VAL A 1 63 ? -15.351 43.348 -27.047 1.00 10.85 63 VAL A N 1
ATOM 897 C CA . VAL A 1 63 ? -14.709 44.528 -26.469 1.00 11.34 63 VAL A CA 1
ATOM 898 C C . VAL A 1 63 ? -13.378 44.881 -27.116 1.00 11.70 63 VAL A C 1
ATOM 899 O O . VAL A 1 63 ? -12.874 45.987 -26.881 1.00 12.17 63 VAL A O 1
ATOM 912 N N . THR A 1 64 ? -12.779 43.978 -27.901 1.00 11.54 64 THR A N 1
ATOM 913 C CA . THR A 1 64 ? -11.555 44.295 -28.632 1.00 12.55 64 THR A CA 1
ATOM 914 C C . THR A 1 64 ? -11.818 45.022 -29.945 1.00 12.63 64 THR A C 1
ATOM 915 O O . THR A 1 64 ? -10.852 45.424 -30.616 1.00 13.15 64 THR A O 1
ATOM 926 N N . GLN A 1 65 ? -13.077 45.181 -30.333 1.00 12.78 65 GLN A N 1
ATOM 927 C CA . GLN A 1 65 ? -13.443 45.826 -31.592 1.00 13.73 65 GLN A CA 1
ATOM 928 C C . GLN A 1 65 ? -14.036 47.190 -31.250 1.00 14.16 65 GLN A C 1
ATOM 929 O O . GLN A 1 65 ? -15.160 47.288 -30.757 1.00 14.12 65 GLN A O 1
ATOM 943 N N . GLU A 1 66 ? -13.271 48.251 -31.480 1.00 15.63 66 GLU A N 1
ATOM 944 C CA . GLU A 1 66 ? -13.656 49.542 -30.922 1.00 16.74 66 GLU A CA 1
ATOM 945 C C . GLU A 1 66 ? -15.005 50.016 -31.449 1.00 16.10 66 GLU A C 1
ATOM 946 O O . GLU A 1 66 ? -15.736 50.695 -30.726 1.00 16.75 66 GLU A O 1
ATOM 953 N N . ASP A 1 67 ? -15.361 49.681 -32.695 1.00 16.19 67 ASP A N 1
ATOM 954 C CA . ASP A 1 67 ? -16.660 50.110 -33.205 1.00 16.73 67 ASP A CA 1
ATOM 955 C C . ASP A 1 67 ? -17.807 49.308 -32.586 1.00 15.07 67 ASP A C 1
ATOM 956 O O . ASP A 1 67 ? -18.922 49.839 -32.449 1.00 15.95 67 ASP A O 1
ATOM 965 N N . ASP A 1 68 ? -17.566 48.045 -32.198 1.00 15.05 68 ASP A N 1
ATOM 966 C CA . ASP A 1 68 ? -18.561 47.315 -31.411 1.00 14.94 68 ASP A CA 1
ATOM 967 C C . ASP A 1 68 ? -18.840 48.056 -30.110 1.00 14.11 68 ASP A C 1
ATOM 968 O O . ASP A 1 68 ? -19.992 48.175 -29.682 1.00 14.38 68 ASP A O 1
ATOM 977 N N . VAL A 1 69 ? -17.786 48.545 -29.455 1.00 12.87 69 VAL A N 1
ATOM 978 C CA . VAL A 1 69 ? -17.934 49.188 -28.150 1.00 13.08 69 VAL A CA 1
ATOM 979 C C . VAL A 1 69 ? -18.596 50.560 -28.297 1.00 12.47 69 VAL A C 1
ATOM 980 O O . VAL A 1 69 ? -19.448 50.942 -27.479 1.00 12.83 69 VAL A O 1
ATOM 993 N N A LYS A 1 70 ? -18.232 51.314 -29.343 0.60 13.59 70 LYS A N 1
ATOM 994 N N B LYS A 1 70 ? -18.227 51.312 -29.341 0.40 13.30 70 LYS A N 1
ATOM 995 C CA A LYS A 1 70 ? -18.903 52.582 -29.598 0.60 14.45 70 LYS A CA 1
ATOM 996 C CA B LYS A 1 70 ? -18.893 52.580 -29.610 0.40 13.90 70 LYS A CA 1
ATOM 997 C C A LYS A 1 70 ? -20.401 52.377 -29.761 0.60 14.26 70 LYS A C 1
ATOM 998 C C B LYS A 1 70 ? -20.395 52.382 -29.772 0.40 14.06 70 LYS A C 1
ATOM 999 O O A LYS A 1 70 ? -21.205 53.131 -29.199 0.60 14.76 70 LYS A O 1
ATOM 1000 O O B LYS A 1 70 ? -21.194 53.150 -29.223 0.40 14.45 70 LYS A O 1
ATOM 1013 N N . THR A 1 71 ? -20.797 51.348 -30.512 1.00 14.26 71 THR A N 1
ATOM 1014 C CA . THR A 1 71 ? -22.216 51.072 -30.700 1.00 15.14 71 THR A CA 1
ATOM 1015 C C . THR A 1 71 ? -22.867 50.590 -29.405 1.00 13.99 71 THR A C 1
ATOM 1016 O O . THR A 1 71 ? -24.028 50.918 -29.123 1.00 14.02 71 THR A O 1
ATOM 1028 N N . LEU A 1 72 ? -22.139 49.822 -28.598 1.00 13.32 72 LEU A N 1
ATOM 1029 C CA . LEU A 1 72 ? -22.667 49.404 -27.303 1.00 13.09 72 LEU A CA 1
ATOM 1030 C C . LEU A 1 72 ? -23.077 50.612 -26.472 1.00 12.47 72 LEU A C 1
ATOM 1031 O O . LEU A 1 72 ? -24.181 50.658 -25.911 1.00 12.81 72 LEU A O 1
ATOM 1047 N N . VAL A 1 73 ? -22.202 51.607 -26.389 1.00 12.56 73 VAL A N 1
ATOM 1048 C CA . VAL A 1 73 ? -22.503 52.794 -25.599 1.00 12.60 73 VAL A CA 1
ATOM 1049 C C . VAL A 1 73 ? -23.633 53.599 -26.233 1.00 12.28 73 VAL A C 1
ATOM 1050 O O . VAL A 1 73 ? -24.575 54.022 -25.547 1.00 11.96 73 VAL A O 1
ATOM 1063 N N . SER A 1 74 ? -23.558 53.848 -27.546 1.00 13.20 74 SER A N 1
ATOM 1064 C CA . SER A 1 74 ? -24.589 54.677 -28.166 1.00 13.80 74 SER A CA 1
ATOM 1065 C C . SER A 1 74 ? -25.957 54.017 -28.072 1.00 12.61 74 SER A C 1
ATOM 1066 O O . SER A 1 74 ? -26.965 54.700 -27.853 1.00 12.89 74 SER A O 1
ATOM 1074 N N . GLU A 1 75 ? -26.010 52.688 -28.208 1.00 12.29 75 GLU A N 1
ATOM 1075 C CA . GLU A 1 75 ? -27.280 51.975 -28.102 1.00 12.84 75 GLU A CA 1
ATOM 1076 C C . GLU A 1 75 ? -27.811 51.990 -26.672 1.00 12.47 75 GLU A C 1
ATOM 1077 O O . GLU A 1 75 ? -29.025 52.092 -26.460 1.00 12.24 75 GLU A O 1
ATOM 1089 N N . THR A 1 76 ? -26.924 51.892 -25.677 1.00 11.99 76 THR A N 1
ATOM 1090 C CA . THR A 1 76 ? -27.364 51.958 -24.285 1.00 11.39 76 THR A CA 1
ATOM 1091 C C . THR A 1 76 ? -28.041 53.298 -24.015 1.00 11.10 76 THR A C 1
ATOM 1092 O O . THR A 1 76 ? -29.135 53.363 -23.431 1.00 11.80 76 THR A O 1
ATOM 1103 N N . ILE A 1 77 ? -27.415 54.383 -24.474 1.00 11.48 77 ILE A N 1
ATOM 1104 C CA . ILE A 1 77 ? -27.976 55.713 -24.271 1.00 11.51 77 ILE A CA 1
ATOM 1105 C C . ILE A 1 77 ? -29.259 55.885 -25.081 1.00 11.52 77 ILE A C 1
ATOM 1106 O O . ILE A 1 77 ? -30.255 56.431 -24.584 1.00 12.16 77 ILE A O 1
ATOM 1122 N N . ARG A 1 78 ? -29.274 55.417 -26.335 1.00 11.92 78 ARG A N 1
ATOM 1123 C CA . ARG A 1 78 ? -30.473 55.561 -27.158 1.00 12.80 78 ARG A CA 1
ATOM 1124 C C . ARG A 1 78 ? -31.658 54.834 -26.537 1.00 12.65 78 ARG A C 1
ATOM 1125 O O . ARG A 1 78 ? -32.790 55.333 -26.561 1.00 13.33 78 ARG A O 1
ATOM 1146 N N . ARG A 1 79 ? -31.428 53.643 -25.995 1.00 12.17 79 ARG A N 1
ATOM 1147 C CA . ARG A 1 79 ? -32.513 52.813 -25.503 1.00 12.76 79 ARG A CA 1
ATOM 1148 C C . ARG A 1 79 ? -32.930 53.139 -24.076 1.00 11.95 79 ARG A C 1
ATOM 1149 O O . ARG A 1 79 ? -34.112 52.981 -23.742 1.00 12.66 79 ARG A O 1
ATOM 1170 N N . PHE A 1 80 ? -32.003 53.611 -23.233 1.00 11.81 80 PHE A N 1
ATOM 1171 C CA . PHE A 1 80 ? -32.271 53.748 -21.805 1.00 12.13 80 PHE A CA 1
ATOM 1172 C C . PHE A 1 80 ? -32.040 55.138 -21.245 1.00 11.67 80 PHE A C 1
ATOM 1173 O O . PHE A 1 80 ? -32.480 55.403 -20.122 1.00 12.70 80 PHE A O 1
ATOM 1190 N N . GLY A 1 81 ? -31.402 56.039 -21.987 1.00 11.23 81 GLY A N 1
ATOM 1191 C CA . GLY A 1 81 ? -31.388 57.442 -21.636 1.00 10.94 81 GLY A CA 1
ATOM 1192 C C . GLY A 1 81 ? -30.334 57.884 -20.646 1.00 10.86 81 GLY A C 1
ATOM 1193 O O . GLY A 1 81 ? -30.265 59.084 -20.361 1.00 11.49 81 GLY A O 1
ATOM 1197 N N . ARG A 1 82 ? -29.507 56.976 -20.126 1.00 10.63 82 ARG A N 1
ATOM 1198 C CA . ARG A 1 82 ? -28.491 57.313 -19.132 1.00 10.74 82 ARG A CA 1
ATOM 1199 C C . ARG A 1 82 ? -27.585 56.104 -18.985 1.00 10.46 82 ARG A C 1
ATOM 1200 O O . ARG A 1 82 ? -27.917 55.010 -19.442 1.00 10.48 82 ARG A O 1
ATOM 1221 N N . LEU A 1 83 ? -26.450 56.314 -18.317 1.00 10.45 83 LEU A N 1
ATOM 1222 C CA . LEU A 1 83 ? -25.508 55.239 -18.015 1.00 10.15 83 LEU A CA 1
ATOM 1223 C C . LEU A 1 83 ? -24.881 55.546 -16.663 1.00 10.28 83 LEU A C 1
ATOM 1224 O O . LEU A 1 83 ? -24.266 56.606 -16.499 1.00 10.83 83 LEU A O 1
ATOM 1240 N N . ASP A 1 84 ? -25.031 54.620 -15.710 1.00 9.98 84 ASP A N 1
ATOM 1241 C CA . ASP A 1 84 ? -24.599 54.812 -14.330 1.00 10.24 84 ASP A CA 1
ATOM 1242 C C . ASP A 1 84 ? -23.399 53.984 -13.922 1.00 10.20 84 ASP A C 1
ATOM 1243 O O . ASP A 1 84 ? -22.672 54.386 -13.011 1.00 10.50 84 ASP A O 1
ATOM 1252 N N . CYS A 1 85 ? -23.175 52.838 -14.553 1.00 10.16 85 CYS A N 1
ATOM 1253 C CA . CYS A 1 85 ? -22.111 51.954 -14.103 1.00 9.97 85 CYS A CA 1
ATOM 1254 C C . CYS A 1 85 ? -21.671 51.096 -15.277 1.00 9.92 85 CYS A C 1
ATOM 1255 O O . CYS A 1 85 ? -22.511 50.581 -16.023 1.00 10.38 85 CYS A O 1
ATOM 1263 N N A VAL A 1 86 ? -20.358 50.946 -15.416 0.42 9.76 86 VAL A N 1
ATOM 1264 N N B VAL A 1 86 ? -20.360 50.965 -15.470 0.58 9.53 86 VAL A N 1
ATOM 1265 C CA A VAL A 1 86 ? -19.757 50.010 -16.351 0.42 9.82 86 VAL A CA 1
ATOM 1266 C CA B VAL A 1 86 ? -19.820 49.973 -16.392 0.58 9.54 86 VAL A CA 1
ATOM 1267 C C A VAL A 1 86 ? -19.003 48.978 -15.534 0.42 9.50 86 VAL A C 1
ATOM 1268 C C B VAL A 1 86 ? -18.991 48.986 -15.593 0.58 9.38 86 VAL A C 1
ATOM 1269 O O A VAL A 1 86 ? -18.210 49.340 -14.657 0.42 9.80 86 VAL A O 1
ATOM 1270 O O B VAL A 1 86 ? -18.148 49.390 -14.781 0.58 9.52 86 VAL A O 1
ATOM 1295 N N . VAL A 1 87 ? -19.244 47.704 -15.826 1.00 9.07 87 VAL A N 1
ATOM 1296 C CA . VAL A 1 87 ? -18.512 46.604 -15.217 1.00 8.88 87 VAL A CA 1
ATOM 1297 C C . VAL A 1 87 ? -17.699 45.930 -16.313 1.00 9.07 87 VAL A C 1
ATOM 1298 O O . VAL A 1 87 ? -18.250 45.260 -17.201 1.00 9.99 87 VAL A O 1
ATOM 1312 N N . ASN A 1 88 ? -16.387 46.121 -16.253 1.00 9.03 88 ASN A N 1
ATOM 1313 C CA . ASN A 1 88 ? -15.449 45.583 -17.238 1.00 8.67 88 ASN A CA 1
ATOM 1314 C C . ASN A 1 88 ? -15.008 44.205 -16.784 1.00 8.97 88 ASN A C 1
ATOM 1315 O O . ASN A 1 88 ? -14.027 44.057 -16.054 1.00 9.69 88 ASN A O 1
ATOM 1326 N N . ASN A 1 89 ? -15.759 43.194 -17.224 1.00 9.18 89 ASN A N 1
ATOM 1327 C CA . ASN A 1 89 ? -15.544 41.806 -16.840 1.00 9.28 89 ASN A CA 1
ATOM 1328 C C . ASN A 1 89 ? -14.988 40.946 -17.973 1.00 9.21 89 ASN A C 1
ATOM 1329 O O . ASN A 1 89 ? -14.315 39.953 -17.697 1.00 10.29 89 ASN A O 1
ATOM 1340 N N . ALA A 1 90 ? -15.250 41.277 -19.243 1.00 9.59 90 ALA A N 1
ATOM 1341 C CA . ALA A 1 90 ? -14.759 40.457 -20.341 1.00 10.09 90 ALA A CA 1
ATOM 1342 C C . ALA A 1 90 ? -13.250 40.270 -20.237 1.00 10.46 90 ALA A C 1
ATOM 1343 O O . ALA A 1 90 ? -12.508 41.213 -19.977 1.00 11.24 90 ALA A O 1
ATOM 1350 N N . GLY A 1 91 ? -12.801 39.053 -20.500 1.00 10.36 91 GLY A N 1
ATOM 1351 C CA . GLY A 1 91 ? -11.392 38.710 -20.459 1.00 11.00 91 GLY A CA 1
ATOM 1352 C C . GLY A 1 91 ? -11.247 37.205 -20.483 1.00 10.76 91 GLY A C 1
ATOM 1353 O O . GLY A 1 91 ? -12.236 36.463 -20.533 1.00 11.29 91 GLY A O 1
ATOM 1357 N N . HIS A 1 92 ? -9.990 36.760 -20.463 1.00 10.81 92 HIS A N 1
ATOM 1358 C CA . HIS A 1 92 ? -9.704 35.332 -20.538 1.00 11.36 92 HIS A CA 1
ATOM 1359 C C . HIS A 1 92 ? -8.429 35.005 -19.771 1.00 10.81 92 HIS A C 1
ATOM 1360 O O . HIS A 1 92 ? -7.486 35.798 -19.750 1.00 10.84 92 HIS A O 1
ATOM 1374 N N . HIS A 1 93 ? -8.413 33.819 -19.153 1.00 11.26 93 HIS A N 1
ATOM 1375 C CA . HIS A 1 93 ? -7.203 33.249 -18.586 1.00 11.25 93 HIS A CA 1
ATOM 1376 C C . HIS A 1 93 ? -6.781 32.072 -19.453 1.00 11.86 93 HIS A C 1
ATOM 1377 O O . HIS A 1 93 ? -7.556 31.112 -19.587 1.00 13.22 93 HIS A O 1
ATOM 1392 N N . PRO A 1 94 ? -5.591 32.094 -20.048 1.00 12.26 94 PRO A N 1
ATOM 1393 C CA . PRO A 1 94 ? -5.143 30.957 -20.855 1.00 13.70 94 PRO A CA 1
ATOM 1394 C C . PRO A 1 94 ? -4.872 29.734 -19.999 1.00 13.41 94 PRO A C 1
ATOM 1395 O O . PRO A 1 94 ? -4.754 29.826 -18.764 1.00 13.41 94 PRO A O 1
ATOM 1406 N N . PRO A 1 95 ? -4.727 28.567 -20.625 1.00 13.63 95 PRO A N 1
ATOM 1407 C CA . PRO A 1 95 ? -4.182 27.411 -19.915 1.00 14.49 95 PRO A CA 1
ATOM 1408 C C . PRO A 1 95 ? -2.782 27.714 -19.417 1.00 13.89 95 PRO A C 1
ATOM 1409 O O . PRO A 1 95 ? -2.180 28.741 -19.776 1.00 13.70 95 PRO A O 1
ATOM 1420 N N . PRO A 1 96 ? -2.222 26.843 -18.590 1.00 14.87 96 PRO A N 1
ATOM 1421 C CA . PRO A 1 96 ? -0.857 27.066 -18.105 1.00 14.69 96 PRO A CA 1
ATOM 1422 C C . PRO A 1 96 ? 0.128 27.269 -19.247 1.00 14.42 96 PRO A C 1
ATOM 1423 O O . PRO A 1 96 ? 0.108 26.555 -20.252 1.00 15.44 96 PRO A O 1
ATOM 1434 N N . GLN A 1 97 ? 0.999 28.260 -19.076 1.00 13.85 97 GLN A N 1
ATOM 1435 C CA . GLN A 1 97 ? 2.006 28.631 -20.063 1.00 14.68 97 GLN A CA 1
ATOM 1436 C C . GLN A 1 97 ? 3.345 28.751 -19.355 1.00 14.34 97 GLN A C 1
ATOM 1437 O O . GLN A 1 97 ? 3.493 29.593 -18.466 1.00 14.96 97 GLN A O 1
ATOM 1451 N N . ARG A 1 98 ? 4.323 27.941 -19.755 1.00 14.04 98 ARG A N 1
ATOM 1452 C CA . ARG A 1 98 ? 5.682 28.161 -19.289 1.00 14.64 98 ARG A CA 1
ATOM 1453 C C . ARG A 1 98 ? 6.198 29.472 -19.886 1.00 13.63 98 ARG A C 1
ATOM 1454 O O . ARG A 1 98 ? 5.847 29.817 -21.017 1.00 13.65 98 ARG A O 1
ATOM 1467 N N . PRO A 1 99 ? 7.019 30.232 -19.149 1.00 13.08 99 PRO A N 1
ATOM 1468 C CA . PRO A 1 99 ? 7.464 31.530 -19.688 1.00 13.41 99 PRO A CA 1
ATOM 1469 C C . PRO A 1 99 ? 8.106 31.418 -21.058 1.00 12.77 99 PRO A C 1
ATOM 1470 O O . PRO A 1 99 ? 7.867 32.260 -21.932 1.00 13.13 99 PRO A O 1
ATOM 1481 N N . GLU A 1 100 ? 8.928 30.391 -21.268 1.00 13.16 100 GLU A N 1
ATOM 1482 C CA . GLU A 1 100 ? 9.638 30.248 -22.534 1.00 13.91 100 GLU A CA 1
ATOM 1483 C C . GLU A 1 100 ? 8.727 29.808 -23.672 1.00 14.88 100 GLU A C 1
ATOM 1484 O O . GLU A 1 100 ? 9.158 29.812 -24.833 1.00 16.96 100 GLU A O 1
ATOM 1496 N N . GLU A 1 101 ? 7.490 29.427 -23.377 1.00 14.29 101 GLU A N 1
ATOM 1497 C CA . GLU A 1 101 ? 6.528 29.025 -24.389 1.00 15.72 101 GLU A CA 1
ATOM 1498 C C . GLU A 1 101 ? 5.502 30.111 -24.685 1.00 15.33 101 GLU A C 1
ATOM 1499 O O . GLU A 1 101 ? 4.559 29.876 -25.442 1.00 17.34 101 GLU A O 1
ATOM 1511 N N . THR A 1 102 ? 5.688 31.300 -24.137 1.00 13.93 102 THR A N 1
ATOM 1512 C CA . THR A 1 102 ? 4.897 32.465 -24.509 1.00 13.41 102 THR A CA 1
ATOM 1513 C C . THR A 1 102 ? 5.586 33.208 -25.653 1.00 13.19 102 THR A C 1
ATOM 1514 O O . THR A 1 102 ? 6.740 32.940 -25.984 1.00 13.93 102 THR A O 1
ATOM 1525 N N . SER A 1 103 ? 4.873 34.152 -26.265 1.00 13.15 103 SER A N 1
ATOM 1526 C CA . SER A 1 103 ? 5.459 34.999 -27.294 1.00 13.72 103 SER A CA 1
ATOM 1527 C C . SER A 1 103 ? 5.028 36.438 -27.071 1.00 12.06 103 SER A C 1
ATOM 1528 O O . SER A 1 103 ? 3.986 36.706 -26.473 1.00 12.08 103 SER A O 1
ATOM 1536 N N . ALA A 1 104 ? 5.828 37.374 -27.577 1.00 12.28 104 ALA A N 1
ATOM 1537 C CA . ALA A 1 104 ? 5.447 38.777 -27.474 1.00 12.31 104 ALA A CA 1
ATOM 1538 C C . ALA A 1 104 ? 4.107 39.027 -28.152 1.00 11.38 104 ALA A C 1
ATOM 1539 O O . ALA A 1 104 ? 3.257 39.745 -27.615 1.00 11.33 104 ALA A O 1
ATOM 1546 N N . GLN A 1 105 ? 3.875 38.418 -29.315 1.00 11.85 105 GLN A N 1
ATOM 1547 C CA . GLN A 1 105 ? 2.607 38.656 -29.997 1.00 12.53 105 GLN A CA 1
ATOM 1548 C C . GLN A 1 105 ? 1.433 38.059 -29.224 1.00 11.78 105 GLN A C 1
ATOM 1549 O O . GLN A 1 105 ? 0.371 38.676 -29.146 1.00 11.88 105 GLN A O 1
ATOM 1563 N N . GLY A 1 106 ? 1.596 36.873 -28.638 1.00 11.41 106 GLY A N 1
ATOM 1564 C CA . GLY A 1 106 ? 0.535 36.341 -27.791 1.00 11.47 106 GLY A CA 1
ATOM 1565 C C . GLY A 1 106 ? 0.260 37.225 -26.583 1.00 10.87 106 GLY A C 1
ATOM 1566 O O . GLY A 1 106 ? -0.889 37.413 -26.175 1.00 11.28 106 GLY A O 1
ATOM 1570 N N . PHE A 1 107 ? 1.321 37.783 -26.002 1.00 10.92 107 PHE A N 1
ATOM 1571 C CA . PHE A 1 107 ? 1.199 38.706 -24.879 1.00 10.50 107 PHE A CA 1
ATOM 1572 C C . PHE A 1 107 ? 0.455 39.974 -25.314 1.00 10.00 107 PHE A C 1
ATOM 1573 O O . PHE A 1 107 ? -0.472 40.419 -24.627 1.00 10.23 107 PHE A O 1
ATOM 1590 N N . ARG A 1 108 ? 0.798 40.539 -26.479 1.00 10.09 108 ARG A N 1
ATOM 1591 C CA . ARG A 1 108 ? 0.062 41.701 -26.986 1.00 10.30 108 ARG A CA 1
ATOM 1592 C C . ARG A 1 108 ? -1.414 41.389 -27.148 1.00 10.15 108 ARG A C 1
ATOM 1593 O O . ARG A 1 108 ? -2.271 42.223 -26.834 1.00 9.98 108 ARG A O 1
ATOM 1614 N N . GLN A 1 109 ? -1.733 40.203 -27.667 1.00 10.00 109 GLN A N 1
ATOM 1615 C CA . GLN A 1 109 ? -3.132 39.852 -27.886 1.00 10.66 109 GLN A CA 1
ATOM 1616 C C . GLN A 1 109 ? -3.878 39.692 -26.562 1.00 10.45 109 GLN A C 1
ATOM 1617 O O . GLN A 1 109 ? -5.052 40.066 -26.457 1.00 10.88 109 GLN A O 1
ATOM 1624 N N . LEU A 1 110 ? -3.222 39.137 -25.543 1.00 9.74 110 LEU A N 1
ATOM 1625 C CA . LEU A 1 110 ? -3.883 39.020 -24.247 1.00 9.89 110 LEU A CA 1
ATOM 1626 C C . LEU A 1 110 ? -4.065 40.391 -23.587 1.00 9.67 110 LEU A C 1
ATOM 1627 O O . LEU A 1 110 ? -5.087 40.641 -22.936 1.00 10.27 110 LEU A O 1
ATOM 1643 N N . LEU A 1 111 ? -3.089 41.290 -23.739 1.00 9.97 111 LEU A N 1
ATOM 1644 C CA . LEU A 1 111 ? -3.268 42.664 -23.280 1.00 9.98 111 LEU A CA 1
ATOM 1645 C C . LEU A 1 111 ? -4.433 43.337 -23.997 1.00 9.71 111 LEU A C 1
ATOM 1646 O O . LEU A 1 111 ? -5.202 44.099 -23.386 1.00 9.86 111 LEU A O 1
ATOM 1662 N N . GLU A 1 112 ? -4.579 43.072 -25.295 1.00 9.77 112 GLU A N 1
ATOM 1663 C CA . GLU A 1 112 ? -5.664 43.670 -26.051 1.00 10.42 112 GLU A CA 1
ATOM 1664 C C . GLU A 1 112 ? -7.005 43.295 -25.447 1.00 10.49 112 GLU A C 1
ATOM 1665 O O . GLU A 1 112 ? -7.890 44.145 -25.299 1.00 11.49 112 GLU A O 1
ATOM 1677 N N . LEU A 1 113 ? -7.166 42.025 -25.089 1.00 10.29 113 LEU A N 1
ATOM 1678 C CA . LEU A 1 113 ? -8.419 41.528 -24.540 1.00 11.55 113 LEU A CA 1
ATOM 1679 C C . LEU A 1 113 ? -8.613 41.953 -23.091 1.00 11.58 113 LEU A C 1
ATOM 1680 O O . LEU A 1 113 ? -9.682 42.438 -22.722 1.00 14.63 113 LEU A O 1
ATOM 1696 N N . ASN A 1 114 ? -7.608 41.728 -22.248 1.00 9.62 114 ASN A N 1
ATOM 1697 C CA . ASN A 1 114 ? -7.782 41.822 -20.800 1.00 9.82 114 ASN A CA 1
ATOM 1698 C C . ASN A 1 114 ? -7.595 43.227 -20.251 1.00 9.78 114 ASN A C 1
ATOM 1699 O O . ASN A 1 114 ? -8.082 43.509 -19.147 1.00 11.27 114 ASN A O 1
ATOM 1710 N N . LEU A 1 115 ? -6.844 44.075 -20.947 1.00 9.64 115 LEU A N 1
ATOM 1711 C CA . LEU A 1 115 ? -6.549 45.434 -20.506 1.00 9.41 115 LEU A CA 1
ATOM 1712 C C . LEU A 1 115 ? -7.183 46.482 -21.408 1.00 9.21 115 LEU A C 1
ATOM 1713 O O . LEU A 1 115 ? -7.842 47.409 -20.921 1.00 10.32 115 LEU A O 1
ATOM 1729 N N . LEU A 1 116 ? -7.008 46.369 -22.726 1.00 9.63 116 LEU A N 1
ATOM 1730 C CA . LEU A 1 116 ? -7.456 47.449 -23.594 1.00 10.34 116 LEU A CA 1
ATOM 1731 C C . LEU A 1 116 ? -8.956 47.439 -23.849 1.00 10.52 116 LEU A C 1
ATOM 1732 O O . LEU A 1 116 ? -9.511 48.502 -24.145 1.00 11.51 116 LEU A O 1
ATOM 1748 N N . GLY A 1 117 ? -9.636 46.299 -23.712 1.00 10.84 117 GLY A N 1
ATOM 1749 C CA . GLY A 1 117 ? -11.091 46.322 -23.750 1.00 11.49 117 GLY A CA 1
ATOM 1750 C C . GLY A 1 117 ? -11.655 47.188 -22.638 1.00 10.83 117 GLY A C 1
ATOM 1751 O O . GLY A 1 117 ? -12.504 48.059 -22.863 1.00 11.40 117 GLY A O 1
ATOM 1755 N N . THR A 1 118 ? -11.164 46.970 -21.418 1.00 10.76 118 THR A N 1
ATOM 1756 C CA . THR A 1 118 ? -11.520 47.789 -20.261 1.00 10.66 118 THR A CA 1
ATOM 1757 C C . THR A 1 118 ? -11.237 49.258 -20.524 1.00 10.36 118 THR A C 1
ATOM 1758 O O . THR A 1 118 ? -12.086 50.123 -20.278 1.00 10.91 118 THR A O 1
ATOM 1769 N N . TYR A 1 119 ? -10.055 49.555 -21.057 1.00 10.04 119 TYR A N 1
ATOM 1770 C CA . TYR A 1 119 ? -9.696 50.934 -21.358 1.00 10.27 119 TYR A CA 1
ATOM 1771 C C . TYR A 1 119 ? -10.676 51.562 -22.345 1.00 10.46 119 TYR A C 1
ATOM 1772 O O . TYR A 1 119 ? -11.140 52.687 -22.141 1.00 10.80 119 TYR A O 1
ATOM 1790 N N . THR A 1 120 ? -10.984 50.852 -23.428 1.00 11.07 120 THR A N 1
ATOM 1791 C CA . THR A 1 120 ? -11.831 51.403 -24.488 1.00 11.73 120 THR A CA 1
ATOM 1792 C C . THR A 1 120 ? -13.252 51.673 -24.010 1.00 11.35 120 THR A C 1
ATOM 1793 O O . THR A 1 120 ? -13.792 52.766 -24.246 1.00 12.19 120 THR A O 1
ATOM 1804 N N . LEU A 1 121 ? -13.899 50.686 -23.384 1.00 11.21 121 LEU A N 1
ATOM 1805 C CA . LEU A 1 121 ? -15.255 50.930 -22.909 1.00 11.09 121 LEU A CA 1
ATOM 1806 C C . LEU A 1 121 ? -15.272 52.040 -21.870 1.00 10.23 121 LEU A C 1
ATOM 1807 O O . LEU A 1 121 ? -16.150 52.906 -21.893 1.00 11.24 121 LEU A O 1
ATOM 1823 N N . THR A 1 122 ? -14.313 52.036 -20.942 1.00 10.12 122 THR A N 1
ATOM 1824 C CA . THR A 1 122 ? -14.302 53.079 -19.919 1.00 10.15 122 THR A CA 1
ATOM 1825 C C . THR A 1 122 ? -14.203 54.461 -20.559 1.00 10.44 122 THR A C 1
ATOM 1826 O O . THR A 1 122 ? -14.941 55.380 -20.193 1.00 10.29 122 THR A O 1
ATOM 1837 N N . LYS A 1 123 ? -13.310 54.621 -21.539 1.00 10.72 123 LYS A N 1
ATOM 1838 C CA . LYS A 1 123 ? -13.151 55.918 -22.181 1.00 11.28 123 LYS A CA 1
ATOM 1839 C C . LYS A 1 123 ? -14.439 56.363 -22.867 1.00 11.40 123 LYS A C 1
ATOM 1840 O O . LYS A 1 123 ? -14.849 57.519 -22.740 1.00 12.10 123 LYS A O 1
ATOM 1859 N N . LEU A 1 124 ? -15.103 55.453 -23.583 1.00 11.26 124 LEU A N 1
ATOM 1860 C CA . LEU A 1 124 ? -16.332 55.821 -24.287 1.00 11.58 124 LEU A CA 1
ATOM 1861 C C . LEU A 1 124 ? -17.475 56.110 -23.321 1.00 11.58 124 LEU A C 1
ATOM 1862 O O . LEU A 1 124 ? -18.343 56.934 -23.620 1.00 12.54 124 LEU A O 1
ATOM 1878 N N . ALA A 1 125 ? -17.496 55.440 -22.171 1.00 10.81 125 ALA A N 1
ATOM 1879 C CA . ALA A 1 125 ? -18.578 55.608 -21.211 1.00 11.20 125 ALA A CA 1
ATOM 1880 C C . ALA A 1 125 ? -18.408 56.840 -20.330 1.00 10.76 125 ALA A C 1
ATOM 1881 O O . ALA A 1 125 ? -19.402 57.375 -19.819 1.00 11.40 125 ALA A O 1
ATOM 1888 N N . LEU A 1 126 ? -17.175 57.283 -20.103 1.00 10.99 126 LEU A N 1
ATOM 1889 C CA . LEU A 1 126 ? -16.938 58.296 -19.082 1.00 11.00 126 LEU A CA 1
ATOM 1890 C C . LEU A 1 126 ? -17.718 59.586 -19.275 1.00 11.42 126 LEU A C 1
ATOM 1891 O O . LEU A 1 126 ? -18.166 60.152 -18.264 1.00 11.68 126 LEU A O 1
ATOM 1907 N N . PRO A 1 127 ? -17.909 60.118 -20.482 1.00 12.23 127 PRO A N 1
ATOM 1908 C CA . PRO A 1 127 ? -18.725 61.336 -20.575 1.00 12.93 127 PRO A CA 1
ATOM 1909 C C . PRO A 1 127 ? -20.114 61.158 -19.997 1.00 12.47 127 PRO A C 1
ATOM 1910 O O . PRO A 1 127 ? -20.651 62.078 -19.373 1.00 13.35 127 PRO A O 1
ATOM 1921 N N . TYR A 1 128 ? -20.702 59.976 -20.164 1.00 11.60 128 TYR A N 1
ATOM 1922 C CA . TYR A 1 128 ? -22.037 59.707 -19.645 1.00 11.49 128 TYR A CA 1
ATOM 1923 C C . TYR A 1 128 ? -22.003 59.444 -18.143 1.00 11.09 128 TYR A C 1
ATOM 1924 O O . TYR A 1 128 ? -22.906 59.870 -17.414 1.00 11.23 128 TYR A O 1
ATOM 1942 N N . LEU A 1 129 ? -20.953 58.773 -17.661 1.00 11.06 129 LEU A N 1
ATOM 1943 C CA . LEU A 1 129 ? -20.789 58.552 -16.225 1.00 10.77 129 LEU A CA 1
ATOM 1944 C C . LEU A 1 129 ? -20.587 59.868 -15.487 1.00 11.24 129 LEU A C 1
ATOM 1945 O O . LEU A 1 129 ? -21.075 60.035 -14.364 1.00 11.59 129 LEU A O 1
ATOM 1961 N N . ARG A 1 130 ? -19.908 60.833 -16.104 1.00 11.66 130 ARG A N 1
ATOM 1962 C CA . ARG A 1 130 ? -19.792 62.138 -15.468 1.00 12.43 130 ARG A CA 1
ATOM 1963 C C . ARG A 1 130 ? -21.164 62.785 -15.300 1.00 12.89 130 ARG A C 1
ATOM 1964 O O . ARG A 1 130 ? -21.456 63.365 -14.253 1.00 13.90 130 ARG A O 1
ATOM 1985 N N . LYS A 1 131 ? -22.036 62.665 -16.304 1.00 13.11 131 LYS A N 1
ATOM 1986 C CA . LYS A 1 131 ? -23.364 63.269 -16.209 1.00 13.87 131 LYS A CA 1
ATOM 1987 C C . LYS A 1 131 ? -24.192 62.656 -15.086 1.00 13.76 131 LYS A C 1
ATOM 1988 O O . LYS A 1 131 ? -24.986 63.352 -14.451 1.00 15.15 131 LYS A O 1
ATOM 1995 N N . SER A 1 132 ? -24.049 61.359 -14.845 1.00 12.99 132 SER A N 1
ATOM 1996 C CA . SER A 1 132 ? -24.848 60.646 -13.853 1.00 12.92 132 SER A CA 1
ATOM 1997 C C . SER A 1 132 ? -24.139 60.504 -12.515 1.00 12.74 132 SER A C 1
ATOM 1998 O O . SER A 1 132 ? -24.711 59.931 -11.581 1.00 13.41 132 SER A O 1
ATOM 2006 N N . GLN A 1 133 ? -22.914 61.010 -12.393 1.00 12.91 133 GLN A N 1
ATOM 2007 C CA . GLN A 1 133 ? -22.082 60.739 -11.221 1.00 13.73 133 GLN A CA 1
ATOM 2008 C C . GLN A 1 133 ? -22.008 59.235 -10.966 1.00 12.72 133 GLN A C 1
ATOM 2009 O O . GLN A 1 133 ? -22.132 58.747 -9.839 1.00 13.16 133 GLN A O 1
ATOM 2023 N N . GLY A 1 134 ? -21.787 58.507 -12.051 1.00 11.87 134 GLY A N 1
ATOM 2024 C CA . GLY A 1 134 ? -21.728 57.065 -12.044 1.00 11.28 134 GLY A CA 1
ATOM 2025 C C . GLY A 1 134 ? -20.361 56.549 -11.648 1.00 10.74 134 GLY A C 1
ATOM 2026 O O . GLY A 1 134 ? -19.554 57.263 -11.049 1.00 11.78 134 GLY A O 1
ATOM 2030 N N . ASN A 1 135 ? -20.115 55.272 -11.951 1.00 9.68 135 ASN A N 1
ATOM 2031 C CA . ASN A 1 135 ? -18.893 54.635 -11.460 1.00 9.79 135 ASN A CA 1
ATOM 2032 C C . ASN A 1 135 ? -18.464 53.509 -12.392 1.00 9.52 135 ASN A C 1
ATOM 2033 O O . ASN A 1 135 ? -19.259 52.982 -13.169 1.00 10.17 135 ASN A O 1
ATOM 2044 N N . VAL A 1 136 ? -17.183 53.159 -12.288 1.00 9.71 136 VAL A N 1
ATOM 2045 C CA . VAL A 1 136 ? -16.544 52.103 -13.061 1.00 9.36 136 VAL A CA 1
ATOM 2046 C C . VAL A 1 136 ? -16.138 50.996 -12.101 1.00 8.68 136 VAL A C 1
ATOM 2047 O O . VAL A 1 136 ? -15.551 51.276 -11.043 1.00 9.40 136 VAL A O 1
ATOM 2060 N N . ILE A 1 137 ? -16.419 49.750 -12.475 1.00 8.99 137 ILE A N 1
ATOM 2061 C CA . ILE A 1 137 ? -15.989 48.568 -11.738 1.00 9.09 137 ILE A CA 1
ATOM 2062 C C . ILE A 1 137 ? -15.208 47.680 -12.698 1.00 8.85 137 ILE A C 1
ATOM 2063 O O . ILE A 1 137 ? -15.768 47.167 -13.673 1.00 9.95 137 ILE A O 1
ATOM 2079 N N . ASN A 1 138 ? -13.922 47.502 -12.426 1.00 8.69 138 ASN A N 1
ATOM 2080 C CA . ASN A 1 138 ? -13.069 46.647 -13.234 1.00 9.00 138 ASN A CA 1
ATOM 2081 C C . ASN A 1 138 ? -12.857 45.313 -12.534 1.00 8.81 138 ASN A C 1
ATOM 2082 O O . ASN A 1 138 ? -12.527 45.280 -11.345 1.00 10.24 138 ASN A O 1
ATOM 2093 N N . ILE A 1 139 ? -12.995 44.220 -13.273 1.00 8.85 139 ILE A N 1
ATOM 2094 C CA . ILE A 1 139 ? -12.612 42.914 -12.763 1.00 9.67 139 ILE A CA 1
ATOM 2095 C C . ILE A 1 139 ? -11.134 42.709 -13.054 1.00 9.75 139 ILE A C 1
ATOM 2096 O O . ILE A 1 139 ? -10.677 42.860 -14.198 1.00 10.50 139 ILE A O 1
ATOM 2112 N N . SER A 1 140 ? -10.384 42.369 -12.018 1.00 9.28 140 SER A N 1
ATOM 2113 C CA . SER A 1 140 ? -8.994 41.998 -12.167 1.00 9.47 140 SER A CA 1
ATOM 2114 C C . SER A 1 140 ? -8.820 40.586 -11.620 1.00 9.73 140 SER A C 1
ATOM 2115 O O . SER A 1 140 ? -9.663 39.721 -11.873 1.00 11.19 140 SER A O 1
ATOM 2123 N N . SER A 1 141 ? -7.738 40.334 -10.896 1.00 9.48 141 SER A N 1
ATOM 2124 C CA . SER A 1 141 ? -7.521 39.038 -10.276 1.00 9.78 141 SER A CA 1
ATOM 2125 C C . SER A 1 141 ? -6.559 39.196 -9.116 1.00 9.74 141 SER A C 1
ATOM 2126 O O . SER A 1 141 ? -5.619 39.994 -9.172 1.00 10.10 141 SER A O 1
ATOM 2134 N N . LEU A 1 142 ? -6.768 38.366 -8.097 1.00 9.59 142 LEU A N 1
ATOM 2135 C CA . LEU A 1 142 ? -5.798 38.243 -7.017 1.00 9.92 142 LEU A CA 1
ATOM 2136 C C . LEU A 1 142 ? -4.390 37.986 -7.539 1.00 9.64 142 LEU A C 1
ATOM 2137 O O . LEU A 1 142 ? -3.413 38.449 -6.939 1.00 9.81 142 LEU A O 1
ATOM 2153 N N . VAL A 1 143 ? -4.251 37.246 -8.642 1.00 9.49 143 VAL A N 1
ATOM 2154 C CA . VAL A 1 143 ? -2.912 36.920 -9.108 1.00 9.92 143 VAL A CA 1
ATOM 2155 C C . VAL A 1 143 ? -2.145 38.127 -9.613 1.00 9.44 143 VAL A C 1
ATOM 2156 O O . VAL A 1 143 ? -0.917 38.062 -9.719 1.00 9.93 143 VAL A O 1
ATOM 2169 N N . GLY A 1 144 ? -2.827 39.228 -9.934 1.00 9.95 144 GLY A N 1
ATOM 2170 C CA . GLY A 1 144 ? -2.098 40.453 -10.216 1.00 10.47 144 GLY A CA 1
ATOM 2171 C C . GLY A 1 144 ? -1.301 40.938 -9.023 1.00 10.85 144 GLY A C 1
ATOM 2172 O O . GLY A 1 144 ? -0.217 41.506 -9.184 1.00 12.56 144 GLY A O 1
ATOM 2176 N N . ALA A 1 145 ? -1.812 40.696 -7.819 1.00 10.03 145 ALA A N 1
ATOM 2177 C CA . ALA A 1 145 ? -1.212 41.155 -6.579 1.00 10.40 145 ALA A CA 1
ATOM 2178 C C . ALA A 1 145 ? -0.161 40.203 -6.043 1.00 10.55 145 ALA A C 1
ATOM 2179 O O . ALA A 1 145 ? 0.834 40.656 -5.474 1.00 12.16 145 ALA A O 1
ATOM 2186 N N . ILE A 1 146 ? -0.365 38.898 -6.192 1.00 10.42 146 ILE A N 1
ATOM 2187 C CA . ILE A 1 146 ? 0.488 37.899 -5.560 1.00 11.01 146 ILE A CA 1
ATOM 2188 C C . ILE A 1 146 ? 1.234 37.024 -6.556 1.00 10.23 146 ILE A C 1
ATOM 2189 O O . ILE A 1 146 ? 2.042 36.193 -6.140 1.00 10.79 146 ILE A O 1
ATOM 2205 N N . GLY A 1 147 ? 0.981 37.163 -7.855 1.00 10.40 147 GLY A N 1
ATOM 2206 C CA . GLY A 1 147 ? 1.553 36.264 -8.828 1.00 10.61 147 GLY A CA 1
ATOM 2207 C C . GLY A 1 147 ? 0.832 34.928 -8.899 1.00 10.80 147 GLY A C 1
ATOM 2208 O O . GLY A 1 147 ? 0.006 34.570 -8.063 1.00 11.84 147 GLY A O 1
ATOM 2212 N N . GLN A 1 148 ? 1.160 34.179 -9.945 1.00 11.03 148 GLN A N 1
ATOM 2213 C CA . GLN A 1 148 ? 0.672 32.830 -10.160 1.00 12.92 148 GLN A CA 1
ATOM 2214 C C . GLN A 1 148 ? 1.705 32.108 -11.000 1.00 13.13 148 GLN A C 1
ATOM 2215 O O . GLN A 1 148 ? 2.409 32.730 -11.790 1.00 13.44 148 GLN A O 1
ATOM 2229 N N . ALA A 1 149 ? 1.786 30.795 -10.825 1.00 13.79 149 ALA A N 1
ATOM 2230 C CA . ALA A 1 149 ? 2.657 29.980 -11.658 1.00 14.86 149 ALA A CA 1
ATOM 2231 C C . ALA A 1 149 ? 2.075 29.803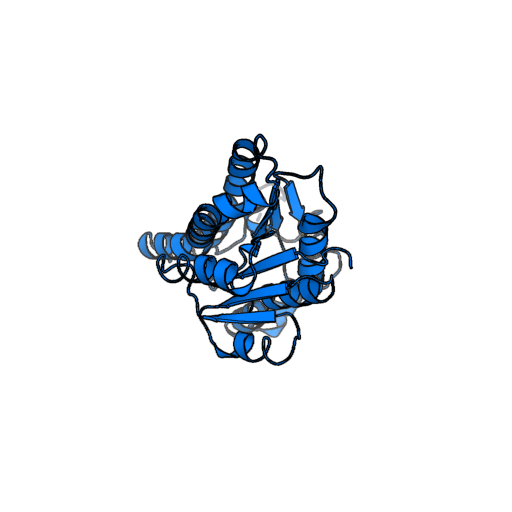 -13.062 1.00 14.25 149 ALA A C 1
ATOM 2232 O O . ALA A 1 149 ? 0.860 29.727 -13.256 1.00 14.13 149 ALA A O 1
ATOM 2239 N N . GLN A 1 150 ? 2.970 29.743 -14.045 1.00 13.52 150 GLN A N 1
ATOM 2240 C CA . GLN A 1 150 ? 2.633 29.432 -15.440 1.00 13.33 150 GLN A CA 1
ATOM 2241 C C . GLN A 1 150 ? 1.555 30.359 -16.005 1.00 12.18 150 GLN A C 1
ATOM 2242 O O . GLN A 1 150 ? 0.627 29.935 -16.701 1.00 12.34 150 GLN A O 1
ATOM 2256 N N . ALA A 1 151 ? 1.748 31.656 -15.779 1.00 10.79 151 ALA A N 1
ATOM 2257 C CA . ALA A 1 151 ? 0.782 32.651 -16.224 1.00 11.05 151 ALA A CA 1
ATOM 2258 C C . ALA A 1 151 ? 1.399 34.043 -16.342 1.00 10.77 151 ALA A C 1
ATOM 2259 O O . ALA A 1 151 ? 0.742 35.030 -16.015 1.00 10.96 151 ALA A O 1
ATOM 2266 N N . VAL A 1 152 ? 2.631 34.156 -16.847 1.00 10.29 152 VAL A N 1
ATOM 2267 C CA . VAL A 1 152 ? 3.272 35.472 -16.924 1.00 10.61 152 VAL A CA 1
ATOM 2268 C C . VAL A 1 152 ? 2.400 36.478 -17.664 1.00 10.14 152 VAL A C 1
ATOM 2269 O O . VAL A 1 152 ? 2.171 37.574 -17.131 1.00 10.41 152 VAL A O 1
ATOM 2282 N N . PRO A 1 153 ? 1.898 36.192 -18.871 1.00 10.39 153 PRO A N 1
ATOM 2283 C CA . PRO A 1 153 ? 1.091 37.212 -19.559 1.00 9.84 153 PRO A CA 1
ATOM 2284 C C . PRO A 1 153 ? -0.182 37.562 -18.809 1.00 9.48 153 PRO A C 1
ATOM 2285 O O . PRO A 1 153 ? -0.498 38.751 -18.645 1.00 9.83 153 PRO A O 1
ATOM 2296 N N . TYR A 1 154 ? -0.924 36.561 -18.329 1.00 9.44 154 TYR A N 1
ATOM 2297 C CA . TYR A 1 154 ? -2.169 36.853 -17.622 1.00 9.50 154 TYR A CA 1
ATOM 2298 C C . TYR A 1 154 ? -1.914 37.719 -16.396 1.00 8.96 154 TYR A C 1
ATOM 2299 O O . TYR A 1 154 ? -2.610 38.718 -16.170 1.00 9.03 154 TYR A O 1
ATOM 2317 N N . VAL A 1 155 ? -0.925 37.336 -15.587 1.00 8.79 155 VAL A N 1
ATOM 2318 C CA . VAL A 1 155 ? -0.629 38.075 -14.362 1.00 8.71 155 VAL A CA 1
ATOM 2319 C C . VAL A 1 155 ? -0.309 39.530 -14.684 1.00 8.97 155 VAL A C 1
ATOM 2320 O O . VAL A 1 155 ? -0.766 40.448 -13.992 1.00 8.78 155 VAL A O 1
ATOM 2333 N N . ALA A 1 156 ? 0.482 39.763 -15.734 1.00 8.99 156 ALA A N 1
ATOM 2334 C CA . ALA A 1 156 ? 0.786 41.130 -16.135 1.00 9.06 156 ALA A CA 1
ATOM 2335 C C . ALA A 1 156 ? -0.491 41.904 -16.461 1.00 9.01 156 ALA A C 1
ATOM 2336 O O . ALA A 1 156 ? -0.622 43.077 -16.091 1.00 9.08 156 ALA A O 1
ATOM 2343 N N . THR A 1 157 ? -1.444 41.274 -17.159 1.00 8.77 157 THR A N 1
ATOM 2344 C CA . THR A 1 157 ? -2.678 41.983 -17.490 1.00 8.80 157 THR A CA 1
ATOM 2345 C C . THR A 1 157 ? -3.456 42.359 -16.238 1.00 8.42 157 THR A C 1
ATOM 2346 O O . THR A 1 157 ? -4.044 43.444 -16.172 1.00 8.99 157 THR A O 1
ATOM 2357 N N . ALA A 1 158 ? -3.501 41.464 -15.241 1.00 8.74 158 ALA A N 1
ATOM 2358 C CA . ALA A 1 158 ? -4.213 41.773 -14.006 1.00 9.06 158 ALA A CA 1
ATOM 2359 C C . ALA A 1 158 ? -3.509 42.876 -13.234 1.00 8.92 158 ALA A C 1
ATOM 2360 O O . ALA A 1 158 ? -4.156 43.783 -12.695 1.00 9.25 158 ALA A O 1
ATOM 2367 N N . GLY A 1 159 ? -2.184 42.828 -13.165 1.00 8.80 159 GLY A N 1
ATOM 2368 C CA . GLY A 1 159 ? -1.471 43.915 -12.512 1.00 8.87 159 GLY A CA 1
ATOM 2369 C C . GLY A 1 159 ? -1.746 45.255 -13.174 1.00 8.60 159 GLY A C 1
ATOM 2370 O O . GLY A 1 159 ? -1.885 46.286 -12.500 1.00 9.14 159 GLY A O 1
ATOM 2374 N N . ALA A 1 160 ? -1.823 45.257 -14.507 1.00 8.44 160 ALA A N 1
ATOM 2375 C CA . ALA A 1 160 ? -2.118 46.474 -15.247 1.00 8.85 160 ALA A CA 1
ATOM 2376 C C . ALA A 1 160 ? -3.519 46.995 -14.947 1.00 8.66 160 ALA A C 1
ATOM 2377 O O . ALA A 1 160 ? -3.706 48.206 -14.769 1.00 9.34 160 ALA A O 1
ATOM 2384 N N . VAL A 1 161 ? -4.523 46.112 -14.925 1.00 8.56 161 VAL A N 1
ATOM 2385 C CA . VAL A 1 161 ? -5.894 46.569 -14.671 1.00 8.85 161 VAL A CA 1
ATOM 2386 C C . VAL A 1 161 ? -6.014 47.170 -13.276 1.00 8.80 161 VAL A C 1
ATOM 2387 O O . VAL A 1 161 ? -6.623 48.232 -13.093 1.00 9.19 161 VAL A O 1
ATOM 2400 N N . THR A 1 162 ? -5.449 46.497 -12.266 1.00 8.72 162 THR A N 1
ATOM 2401 C CA . THR A 1 162 ? -5.547 47.005 -10.898 1.00 9.26 162 THR A CA 1
ATOM 2402 C C . THR A 1 162 ? -4.890 48.374 -10.776 1.00 9.14 162 THR A C 1
ATOM 2403 O O . THR A 1 162 ? -5.443 49.282 -10.149 1.00 9.60 162 THR A O 1
ATOM 2414 N N . ALA A 1 163 ? -3.700 48.539 -11.356 1.00 8.72 163 ALA A N 1
ATOM 2415 C CA . ALA A 1 163 ? -3.009 49.817 -11.298 1.00 8.83 163 ALA A CA 1
ATOM 2416 C C . ALA A 1 163 ? -3.768 50.890 -12.068 1.00 8.77 163 ALA A C 1
ATOM 2417 O O . ALA A 1 163 ? -3.925 52.018 -11.590 1.00 9.44 163 ALA A O 1
ATOM 2424 N N . MET A 1 164 ? -4.236 50.557 -13.273 1.00 8.83 164 MET A N 1
ATOM 2425 C CA . MET A 1 164 ? -5.012 51.500 -14.074 1.00 8.90 164 MET A CA 1
ATOM 2426 C C . MET A 1 164 ? -6.228 52.011 -13.316 1.00 9.03 164 MET A C 1
ATOM 2427 O O . MET A 1 164 ? -6.580 53.194 -13.416 1.00 9.67 164 MET A O 1
ATOM 2441 N N . THR A 1 165 ? -6.881 51.130 -12.560 1.00 8.83 165 THR A N 1
ATOM 2442 C CA . THR A 1 165 ? -8.032 51.519 -11.748 1.00 9.03 165 THR A CA 1
ATOM 2443 C C . THR A 1 165 ? -7.667 52.666 -10.811 1.00 8.92 165 THR A C 1
ATOM 2444 O O . THR A 1 165 ? -8.430 53.630 -10.666 1.00 9.60 165 THR A O 1
ATOM 2455 N N . LYS A 1 166 ? -6.503 52.569 -10.161 1.00 9.17 166 LYS A N 1
ATOM 2456 C CA . LYS A 1 166 ? -6.083 53.590 -9.208 1.00 9.16 166 LYS A CA 1
ATOM 2457 C C . LYS A 1 166 ? -5.778 54.913 -9.897 1.00 9.20 166 LYS A C 1
ATOM 2458 O O . LYS A 1 166 ? -6.158 55.978 -9.397 1.00 10.13 166 LYS A O 1
ATOM 2477 N N . ALA A 1 167 ? -5.093 54.860 -11.043 1.00 9.38 167 ALA A N 1
ATOM 2478 C CA . ALA A 1 167 ? -4.788 56.065 -11.802 1.00 9.73 167 ALA A CA 1
ATOM 2479 C C . ALA A 1 167 ? -6.062 56.763 -12.248 1.00 10.29 167 ALA A C 1
ATOM 2480 O O . ALA A 1 167 ? -6.208 57.983 -12.101 1.00 10.62 167 ALA A O 1
ATOM 2487 N N . LEU A 1 168 ? -7.002 56.004 -12.813 1.00 9.85 168 LEU A N 1
ATOM 2488 C CA . LEU A 1 168 ? -8.234 56.618 -13.293 1.00 10.06 168 LEU A CA 1
ATOM 2489 C C . LEU A 1 168 ? -9.080 57.149 -12.137 1.00 9.59 168 LEU A C 1
ATOM 2490 O O . LEU A 1 168 ? -9.733 58.191 -12.267 1.00 10.02 168 LEU A O 1
ATOM 2506 N N . ALA A 1 169 ? -9.075 56.453 -10.997 1.00 9.42 169 ALA A N 1
ATOM 2507 C CA . ALA A 1 169 ? -9.749 56.962 -9.809 1.00 9.67 169 ALA A CA 1
ATOM 2508 C C . ALA A 1 169 ? -9.238 58.350 -9.444 1.00 9.80 169 ALA A C 1
ATOM 2509 O O . ALA A 1 169 ? -10.029 59.248 -9.138 1.00 10.35 169 ALA A O 1
ATOM 2516 N N . LEU A 1 170 ? -7.922 58.546 -9.476 1.00 10.40 170 LEU A N 1
ATOM 2517 C CA . LEU A 1 170 ? -7.377 59.868 -9.208 1.00 10.62 170 LEU A CA 1
ATOM 2518 C C . LEU A 1 170 ? -7.874 60.873 -10.229 1.00 11.16 170 LEU A C 1
ATOM 2519 O O . LEU A 1 170 ? -8.297 61.974 -9.868 1.00 12.67 170 LEU A O 1
ATOM 2535 N N . ASP A 1 171 ? -7.830 60.523 -11.514 1.00 10.89 171 ASP A N 1
ATOM 2536 C CA . ASP A 1 171 ? -8.184 61.488 -12.553 1.00 11.63 171 ASP A CA 1
ATOM 2537 C C . ASP A 1 171 ? -9.658 61.867 -12.519 1.00 11.77 171 ASP A C 1
ATOM 2538 O O . ASP A 1 171 ? -10.007 63.008 -12.839 1.00 12.70 171 ASP A O 1
ATOM 2547 N N . GLU A 1 172 ? -10.538 60.930 -12.182 1.00 10.77 172 GLU A N 1
ATOM 2548 C CA . GLU A 1 172 ? -11.976 61.184 -12.254 1.00 11.09 172 GLU A CA 1
ATOM 2549 C C . GLU A 1 172 ? -12.560 61.654 -10.932 1.00 11.73 172 GLU A C 1
ATOM 2550 O O . GLU A 1 172 ? -13.725 62.072 -10.896 1.00 12.60 172 GLU A O 1
ATOM 2562 N N A SER A 1 173 ? -11.757 61.674 -9.869 0.66 12.06 173 SER A N 1
ATOM 2563 N N B SER A 1 173 ? -11.777 61.621 -9.854 0.34 12.76 173 SER A N 1
ATOM 2564 C CA A SER A 1 173 ? -12.258 62.117 -8.569 0.66 13.54 173 SER A CA 1
ATOM 2565 C CA B SER A 1 173 ? -12.239 62.132 -8.564 0.34 14.30 173 SER A CA 1
ATOM 2566 C C A SER A 1 173 ? -12.791 63.545 -8.569 0.66 14.45 173 SER A C 1
ATOM 2567 C C B SER A 1 173 ? -12.840 63.526 -8.655 0.34 14.84 173 SER A C 1
ATOM 2568 O O A SER A 1 173 ? -13.810 63.790 -7.898 0.66 15.51 173 SER A O 1
ATOM 2569 O O B SER A 1 173 ? -13.961 63.723 -8.157 0.34 15.27 173 SER A O 1
ATOM 2584 N N . PRO A 1 174 ? -12.184 64.519 -9.259 1.00 15.49 174 PRO A N 1
ATOM 2585 C CA . PRO A 1 174 ? -12.775 65.868 -9.272 1.00 17.16 174 PRO A CA 1
ATOM 2586 C C . PRO A 1 174 ? -14.098 65.928 -9.992 1.00 18.22 174 PRO A C 1
ATOM 2587 O O . PRO A 1 174 ? -14.841 66.905 -9.816 1.00 19.96 174 PRO A O 1
ATOM 2598 N N . TYR A 1 175 ? -14.410 64.931 -10.810 1.00 18.88 175 TYR A N 1
ATOM 2599 C CA . TYR A 1 175 ? -15.644 64.901 -11.567 1.00 20.16 175 TYR A CA 1
ATOM 2600 C C . TYR A 1 175 ? -16.713 64.047 -10.901 1.00 19.28 175 TYR A C 1
ATOM 2601 O O . TYR A 1 175 ? -17.803 63.895 -11.461 1.00 21.33 175 TYR A O 1
ATOM 2619 N N . GLY A 1 176 ? -16.430 63.491 -9.721 1.00 17.81 176 GLY A N 1
ATOM 2620 C CA . GLY A 1 176 ? -17.408 62.728 -8.973 1.00 18.38 176 GLY A CA 1
ATOM 2621 C C . GLY A 1 176 ? -17.609 61.300 -9.431 1.00 17.42 176 GLY A C 1
ATOM 2622 O O . GLY A 1 176 ? -18.566 60.655 -8.984 1.00 19.82 176 GLY A O 1
ATOM 2626 N N . VAL A 1 177 ? -16.733 60.774 -10.282 1.00 14.06 177 VAL A N 1
ATOM 2627 C CA . VAL A 1 177 ? -16.856 59.418 -10.805 1.00 12.06 177 VAL A CA 1
ATOM 2628 C C . VAL A 1 177 ? -15.871 58.522 -10.069 1.00 11.18 177 VAL A C 1
ATOM 2629 O O . VAL A 1 177 ? -14.656 58.727 -10.152 1.00 12.17 177 VAL A O 1
ATOM 2642 N N . ARG A 1 178 ? -16.384 57.506 -9.385 1.00 10.71 178 ARG A N 1
ATOM 2643 C CA . ARG A 1 178 ? -15.560 56.549 -8.659 1.00 10.07 178 ARG A CA 1
ATOM 2644 C C . ARG A 1 178 ? -15.142 55.422 -9.593 1.00 9.88 178 ARG A C 1
ATOM 2645 O O . ARG A 1 178 ? -15.884 55.040 -10.501 1.00 10.55 178 ARG A O 1
ATOM 2666 N N . VAL A 1 179 ? -13.943 54.889 -9.357 1.00 9.32 179 VAL A N 1
ATOM 2667 C CA . VAL A 1 179 ? -13.375 53.824 -10.178 1.00 9.50 179 VAL A CA 1
ATOM 2668 C C . VAL A 1 179 ? -12.746 52.813 -9.231 1.00 9.27 179 VAL A C 1
ATOM 2669 O O . VAL A 1 179 ? -11.812 53.148 -8.499 1.00 9.99 179 VAL A O 1
ATOM 2682 N N . ASN A 1 180 ? -13.269 51.588 -9.218 1.00 8.93 180 ASN A N 1
ATOM 2683 C CA . ASN A 1 180 ? -12.845 50.567 -8.272 1.00 8.84 180 ASN A CA 1
ATOM 2684 C C . ASN A 1 180 ? -12.647 49.262 -9.011 1.00 8.86 180 ASN A C 1
ATOM 2685 O O . ASN A 1 180 ? -13.106 49.094 -10.142 1.00 9.46 180 ASN A O 1
ATOM 2696 N N . CYS A 1 181 ? -11.966 48.322 -8.361 1.00 9.16 181 CYS A N 1
ATOM 2697 C CA . CYS A 1 181 ? -11.808 47.006 -8.945 1.00 9.56 181 CYS A CA 1
ATOM 2698 C C . CYS A 1 181 ? -12.144 45.915 -7.938 1.00 9.30 181 CYS A C 1
ATOM 2699 O O . CYS A 1 181 ? -12.053 46.102 -6.720 1.00 9.91 181 CYS A O 1
ATOM 2707 N N . ILE A 1 182 ? -12.560 44.780 -8.481 1.00 9.30 182 ILE A N 1
ATOM 2708 C CA . ILE A 1 182 ? -12.753 43.543 -7.737 1.00 9.42 182 ILE A CA 1
ATOM 2709 C C . ILE A 1 182 ? -11.703 42.560 -8.221 1.00 9.46 182 ILE A C 1
ATOM 2710 O O . ILE A 1 182 ? -11.557 42.353 -9.433 1.00 10.02 182 ILE A O 1
ATOM 2726 N N . SER A 1 183 ? -10.980 41.953 -7.278 1.00 9.34 183 SER A N 1
ATOM 2727 C CA . SER A 1 183 ? -9.976 40.939 -7.584 1.00 9.61 183 SER A CA 1
ATOM 2728 C C . SER A 1 183 ? -10.467 39.597 -7.076 1.00 9.64 183 SER A C 1
ATOM 2729 O O . SER A 1 183 ? -10.278 39.260 -5.898 1.00 10.89 183 SER A O 1
ATOM 2737 N N . PRO A 1 184 ? -11.112 38.796 -7.915 1.00 9.54 184 PRO A N 1
ATOM 2738 C CA . PRO A 1 184 ? -11.478 37.446 -7.496 1.00 9.80 184 PRO A CA 1
ATOM 2739 C C . PRO A 1 184 ? -10.257 36.550 -7.439 1.00 9.79 184 PRO A C 1
ATOM 2740 O O . PRO A 1 184 ? -9.251 36.777 -8.113 1.00 10.53 184 PRO A O 1
ATOM 2751 N N A GLY A 1 185 ? -10.344 35.558 -6.555 0.49 11.11 185 GLY A N 1
ATOM 2752 N N B GLY A 1 185 ? -10.379 35.480 -6.661 0.51 9.63 185 GLY A N 1
ATOM 2753 C CA A GLY A 1 185 ? -9.468 34.406 -6.583 0.49 12.29 185 GLY A CA 1
ATOM 2754 C CA B GLY A 1 185 ? -9.356 34.458 -6.625 0.51 9.43 185 GLY A CA 1
ATOM 2755 C C A GLY A 1 185 ? -10.154 33.321 -7.385 0.49 13.20 185 GLY A C 1
ATOM 2756 C C B GLY A 1 185 ? -9.729 33.263 -7.483 0.51 8.99 185 GLY A C 1
ATOM 2757 O O A GLY A 1 185 ? -10.684 33.603 -8.464 0.49 14.72 185 GLY A O 1
ATOM 2758 O O B GLY A 1 185 ? -9.515 33.259 -8.703 0.51 8.80 185 GLY A O 1
ATOM 2765 N N A ASN A 1 186 ? -10.208 32.099 -6.870 0.49 12.61 186 ASN A N 1
ATOM 2766 N N B ASN A 1 186 ? -10.319 32.254 -6.852 0.51 9.48 186 ASN A N 1
ATOM 2767 C CA A ASN A 1 186 ? -10.844 31.003 -7.599 0.49 11.77 186 ASN A CA 1
ATOM 2768 C CA B ASN A 1 186 ? -10.857 31.084 -7.552 0.51 9.80 186 ASN A CA 1
ATOM 2769 C C A ASN A 1 186 ? -12.361 31.098 -7.472 0.49 11.31 186 ASN A C 1
ATOM 2770 C C B ASN A 1 186 ? -12.378 31.099 -7.464 0.51 10.34 186 ASN A C 1
ATOM 2771 O O A ASN A 1 186 ? -12.913 30.949 -6.374 0.49 12.04 186 ASN A O 1
ATOM 2772 O O B ASN A 1 186 ? -12.944 30.872 -6.386 0.51 11.22 186 ASN A O 1
ATOM 2793 N N . ILE A 1 187 ? -13.026 31.338 -8.603 1.00 10.43 187 ILE A N 1
ATOM 2794 C CA . ILE A 1 187 ? -14.481 31.363 -8.720 1.00 10.73 187 ILE A CA 1
ATOM 2795 C C . ILE A 1 187 ? -14.875 30.238 -9.674 1.00 11.08 187 ILE A C 1
ATOM 2796 O O . ILE A 1 187 ? -14.345 30.140 -10.785 1.00 11.22 187 ILE A O 1
ATOM 2812 N N . TRP A 1 188 ? -15.801 29.387 -9.250 1.00 11.41 188 TRP A N 1
ATOM 2813 C CA . TRP A 1 188 ? -16.217 28.254 -10.072 1.00 12.41 188 TRP A CA 1
ATOM 2814 C C . TRP A 1 188 ? -17.126 28.750 -11.197 1.00 12.29 188 TRP A C 1
ATOM 2815 O O . TRP A 1 188 ? -18.247 29.202 -10.952 1.00 13.40 188 TRP A O 1
ATOM 2836 N N . THR A 1 189 ? -16.631 28.674 -12.435 1.00 11.91 189 THR A N 1
ATOM 2837 C CA . THR A 1 189 ? -17.274 29.206 -13.634 1.00 11.70 189 THR A CA 1
ATOM 2838 C C . THR A 1 189 ? -17.027 28.261 -14.795 1.00 12.07 189 THR A C 1
ATOM 2839 O O . THR A 1 189 ? -16.201 27.346 -14.677 1.00 12.29 189 THR A O 1
ATOM 2850 N N . PRO A 1 190 ? -17.674 28.479 -15.943 1.00 12.18 190 PRO A N 1
ATOM 2851 C CA . PRO A 1 190 ? -17.368 27.631 -17.103 1.00 12.68 190 PRO A CA 1
ATOM 2852 C C . PRO A 1 190 ? -15.911 27.686 -17.515 1.00 12.68 190 PRO A C 1
ATOM 2853 O O . PRO A 1 190 ? -15.371 26.675 -17.972 1.00 13.74 190 PRO A O 1
ATOM 2864 N N . LEU A 1 191 ? -15.250 28.839 -17.387 1.00 12.39 191 LEU A N 1
ATOM 2865 C CA . LEU A 1 191 ? -13.824 28.905 -17.690 1.00 12.71 191 LEU A CA 1
ATOM 2866 C C . LEU A 1 191 ? -13.018 28.001 -16.766 1.00 12.38 191 LEU A C 1
ATOM 2867 O O . LEU A 1 191 ? -12.127 27.273 -17.219 1.00 12.51 191 LEU A O 1
ATOM 2883 N N . TRP A 1 192 ? -13.295 28.047 -15.452 1.00 11.80 192 TRP A N 1
ATOM 2884 C CA . TRP A 1 192 ? -12.587 27.152 -14.537 1.00 11.98 192 TRP A CA 1
ATOM 2885 C C . TRP A 1 192 ? -12.802 25.700 -14.946 1.00 12.73 192 TRP A C 1
ATOM 2886 O O . TRP A 1 192 ? -11.851 24.910 -14.995 1.00 13.20 192 TRP A O 1
ATOM 2907 N N . GLU A 1 193 ? -14.047 25.343 -15.275 1.00 13.89 193 GLU A N 1
ATOM 2908 C CA . GLU A 1 193 ? -14.354 23.971 -15.659 1.00 15.81 193 GLU A CA 1
ATOM 2909 C C . GLU A 1 193 ? -13.623 23.583 -16.941 1.00 15.24 193 GLU A C 1
ATOM 2910 O O . GLU A 1 193 ? -13.082 22.476 -17.045 1.00 15.92 193 GLU A O 1
ATOM 2922 N N . GLU A 1 194 ? -13.588 24.486 -17.923 1.00 14.78 194 GLU A N 1
ATOM 2923 C CA . GLU A 1 194 ? -12.909 24.206 -19.184 1.00 16.08 194 GLU A CA 1
ATOM 2924 C C . GLU A 1 194 ? -11.407 24.034 -18.979 1.00 15.39 194 GLU A C 1
ATOM 2925 O O . GLU A 1 194 ? -10.786 23.138 -19.565 1.00 16.31 194 GLU A O 1
ATOM 2937 N N . LEU A 1 195 ? -10.801 24.893 -18.159 1.00 15.09 195 LEU A N 1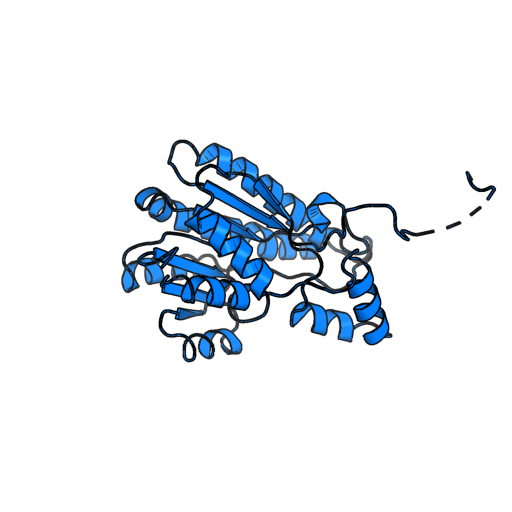
ATOM 2938 C CA . LEU A 1 195 ? -9.368 24.777 -17.917 1.00 15.27 195 LEU A CA 1
ATOM 2939 C C . LEU A 1 195 ? -9.046 23.485 -17.178 1.00 15.80 195 LEU A C 1
ATOM 2940 O O . LEU A 1 195 ? -8.079 22.795 -17.519 1.00 16.57 195 LEU A O 1
ATOM 2956 N N . ALA A 1 196 ? -9.854 23.125 -16.176 1.00 15.49 196 ALA A N 1
ATOM 2957 C CA . ALA A 1 196 ? -9.625 21.870 -15.469 1.00 16.29 196 ALA A CA 1
ATOM 2958 C C . ALA A 1 196 ? -9.705 20.684 -16.420 1.00 17.26 196 ALA A C 1
ATOM 2959 O O . ALA A 1 196 ? -8.936 19.723 -16.296 1.00 17.64 196 ALA A O 1
ATOM 2966 N N . ALA A 1 197 ? -10.635 20.731 -17.376 1.00 18.00 197 ALA A N 1
ATOM 2967 C CA . ALA A 1 197 ? -10.835 19.612 -18.285 1.00 19.30 197 ALA A CA 1
ATOM 2968 C C . ALA A 1 197 ? -9.631 19.370 -19.177 1.00 20.28 197 ALA A C 1
ATOM 2969 O O . ALA A 1 197 ? -9.495 18.266 -19.715 1.00 21.44 197 ALA A O 1
ATOM 2976 N N . LEU A 1 198 ? -8.772 20.372 -19.361 1.00 21.16 198 LEU A N 1
ATOM 2977 C CA . LEU A 1 198 ? -7.551 20.213 -20.138 1.00 23.14 198 LEU A CA 1
ATOM 2978 C C . LEU A 1 198 ? -6.428 19.558 -19.351 1.00 25.70 198 LEU A C 1
ATOM 2979 O O . LEU A 1 198 ? -5.428 19.161 -19.955 1.00 27.07 198 LEU A O 1
ATOM 2995 N N . MET A 1 199 ? -6.560 19.437 -18.038 1.00 27.18 199 MET A N 1
ATOM 2996 C CA . MET A 1 199 ? -5.484 18.905 -17.227 1.00 29.49 199 MET A CA 1
ATOM 2997 C C . MET A 1 199 ? -5.500 17.380 -17.251 1.00 31.28 199 MET A C 1
ATOM 2998 O O . MET A 1 199 ? -6.532 16.759 -17.514 1.00 30.86 199 MET A O 1
ATOM 3012 N N . PRO A 1 200 ? -4.360 16.746 -16.982 1.00 33.58 200 PRO A N 1
ATOM 3013 C CA . PRO A 1 200 ? -4.346 15.275 -16.990 1.00 34.58 200 PRO A CA 1
ATOM 3014 C C . PRO A 1 200 ? -5.303 14.657 -15.985 1.00 34.89 200 PRO A C 1
ATOM 3015 O O . PRO A 1 200 ? -5.902 13.614 -16.270 1.00 35.33 200 PRO A O 1
ATOM 3026 N N . ASP A 1 201 ? -5.481 15.280 -14.819 1.00 34.43 201 ASP A N 1
ATOM 3027 C CA . ASP A 1 201 ? -6.420 14.805 -13.803 1.00 33.95 201 ASP A CA 1
ATOM 3028 C C . ASP A 1 201 ? -7.308 15.986 -13.440 1.00 32.39 201 ASP A C 1
ATOM 3029 O O . ASP A 1 201 ? -7.026 16.720 -12.482 1.00 32.36 201 ASP A O 1
ATOM 3038 N N . PRO A 1 202 ? -8.387 16.209 -14.193 1.00 31.18 202 PRO A N 1
ATOM 3039 C CA . PRO A 1 202 ? -9.271 17.346 -13.887 1.00 30.22 202 PRO A CA 1
ATOM 3040 C C . PRO A 1 202 ? -9.766 17.370 -12.451 1.00 29.24 202 PRO A C 1
ATOM 3041 O O . PRO A 1 202 ? -9.814 18.443 -11.838 1.00 28.78 202 PRO A O 1
ATOM 3052 N N . ARG A 1 203 ? -10.125 16.215 -11.889 1.00 29.18 203 ARG A N 1
ATOM 3053 C CA . ARG A 1 203 ? -10.652 16.178 -10.528 1.00 29.22 203 ARG A CA 1
ATOM 3054 C C . ARG A 1 203 ? -9.619 16.664 -9.520 1.00 28.48 203 ARG A C 1
ATOM 3055 O O . ARG A 1 203 ? -9.948 17.412 -8.594 1.00 28.20 203 ARG A O 1
ATOM 3059 N N . ALA A 1 204 ? -8.363 16.241 -9.677 1.00 27.93 204 ALA A N 1
ATOM 3060 C CA . ALA A 1 204 ? -7.320 16.684 -8.760 1.00 27.37 204 ALA A CA 1
ATOM 3061 C C . ALA A 1 204 ? -7.046 18.175 -8.921 1.00 25.99 204 ALA A C 1
ATOM 3062 O O . ALA A 1 204 ? -6.748 18.865 -7.940 1.00 26.44 204 ALA A O 1
ATOM 3069 N N . SER A 1 205 ? -7.134 18.686 -10.152 1.00 24.81 205 SER A N 1
ATOM 3070 C CA . SER A 1 205 ? -6.957 20.119 -10.377 1.00 23.56 205 SER A CA 1
ATOM 3071 C C . SER A 1 205 ? -8.034 20.920 -9.660 1.00 21.67 205 SER A C 1
ATOM 3072 O O . SER A 1 205 ? -7.745 21.939 -9.022 1.00 20.20 205 SER A O 1
ATOM 3080 N N . ILE A 1 206 ? -9.282 20.467 -9.753 1.00 21.38 206 ILE A N 1
ATOM 3081 C CA . ILE A 1 206 ? -10.390 21.148 -9.093 1.00 20.68 206 ILE A CA 1
ATOM 3082 C C . ILE A 1 206 ? -10.213 21.105 -7.579 1.00 20.75 206 ILE A C 1
ATOM 3083 O O . ILE A 1 206 ? -10.404 22.107 -6.885 1.00 20.05 206 ILE A O 1
ATOM 3099 N N . ARG A 1 207 ? -9.851 19.943 -7.037 1.00 21.31 207 ARG A N 1
ATOM 3100 C CA . ARG A 1 207 ? -9.660 19.838 -5.594 1.00 22.11 207 ARG A CA 1
ATOM 3101 C C . ARG A 1 207 ? -8.550 20.768 -5.121 1.00 22.07 207 ARG A C 1
ATOM 3102 O O . ARG A 1 207 ? -8.687 21.437 -4.093 1.00 21.86 207 ARG A O 1
ATOM 3109 N N . GLU A 1 208 ? -7.450 20.837 -5.870 1.00 21.90 208 GLU A N 1
ATOM 3110 C CA . GLU A 1 208 ? -6.375 21.761 -5.526 1.00 22.70 208 GLU A CA 1
ATOM 3111 C C . GLU A 1 208 ? -6.867 23.204 -5.559 1.00 19.81 208 GLU A C 1
ATOM 3112 O O . GLU A 1 208 ? -6.515 24.012 -4.691 1.00 19.31 208 GLU A O 1
ATOM 3124 N N . GLY A 1 209 ? -7.686 23.546 -6.554 1.00 17.94 209 GLY A N 1
ATOM 3125 C CA . GLY A 1 209 ? -8.261 24.881 -6.607 1.00 16.34 209 GLY A CA 1
ATOM 3126 C C . GLY A 1 209 ? -9.137 25.198 -5.408 1.00 16.31 209 GLY A C 1
ATOM 3127 O O . GLY A 1 209 ? -9.126 26.322 -4.905 1.00 16.64 209 GLY A O 1
ATOM 3131 N N . MET A 1 210 ? -9.913 24.220 -4.937 1.00 16.14 210 MET A N 1
ATOM 3132 C CA . MET A 1 210 ? -10.743 24.432 -3.751 1.00 16.98 210 MET A CA 1
ATOM 3133 C C . MET A 1 210 ? -9.899 24.633 -2.502 1.00 17.16 210 MET A C 1
ATOM 3134 O O . MET A 1 210 ? -10.234 25.454 -1.645 1.00 16.90 210 MET A O 1
ATOM 3148 N N . LEU A 1 211 ? -8.838 23.850 -2.351 1.00 17.54 211 LEU A N 1
ATOM 3149 C CA . LEU A 1 211 ? -8.067 23.889 -1.122 1.00 17.83 211 LEU A CA 1
ATOM 3150 C C . LEU A 1 211 ? -7.066 25.031 -1.079 1.00 15.81 211 LEU A C 1
ATOM 3151 O O . LEU A 1 211 ? -6.385 25.191 -0.056 1.00 16.18 211 LEU A O 1
ATOM 3167 N N . ALA A 1 212 ? -6.975 25.827 -2.148 1.00 14.30 212 ALA A N 1
ATOM 3168 C CA . ALA A 1 212 ? -6.161 27.030 -2.131 1.00 13.51 212 ALA A CA 1
ATOM 3169 C C . ALA A 1 212 ? -6.758 28.106 -1.235 1.00 12.80 212 ALA A C 1
ATOM 3170 O O . ALA A 1 212 ? -6.057 29.060 -0.885 1.00 13.44 212 ALA A O 1
ATOM 3177 N N . GLN A 1 213 ? -8.045 27.974 -0.848 1.00 12.51 213 GLN A N 1
ATOM 3178 C CA . GLN A 1 213 ? -8.700 28.919 0.048 1.00 12.44 213 GLN A CA 1
ATOM 3179 C C . GLN A 1 213 ? -8.817 28.332 1.444 1.00 13.00 213 GLN A C 1
ATOM 3180 O O . GLN A 1 213 ? -9.223 27.174 1.581 1.00 13.96 213 GLN A O 1
ATOM 3194 N N . PRO A 1 214 ? -8.526 29.115 2.494 1.00 13.19 214 PRO A N 1
ATOM 3195 C CA . PRO A 1 214 ? -8.842 28.664 3.853 1.00 14.49 214 PRO A CA 1
ATOM 3196 C C . PRO A 1 214 ? -10.285 28.236 4.013 1.00 14.57 214 PRO A C 1
ATOM 3197 O O . PRO A 1 214 ? -10.574 27.332 4.808 1.00 15.85 214 PRO A O 1
ATOM 3208 N N . LEU A 1 215 ? -11.216 28.854 3.284 1.00 15.17 215 LEU A N 1
ATOM 3209 C CA . LEU A 1 215 ? -12.606 28.421 3.364 1.00 16.54 215 LEU A CA 1
ATOM 3210 C C . LEU A 1 215 ? -12.849 27.050 2.739 1.00 17.25 215 LEU A C 1
ATOM 3211 O O . LEU A 1 215 ? -13.928 26.491 2.944 1.00 18.87 215 LEU A O 1
ATOM 3227 N N . GLY A 1 216 ? -11.899 26.511 1.968 1.00 16.32 216 GLY A N 1
ATOM 3228 C CA . GLY A 1 216 ? -12.010 25.154 1.454 1.00 16.81 216 GLY A CA 1
ATOM 3229 C C . GLY A 1 216 ? -12.954 24.966 0.289 1.00 16.41 216 GLY A C 1
ATOM 3230 O O . GLY A 1 216 ? -13.270 23.821 -0.055 1.00 18.26 216 GLY A O 1
ATOM 3234 N N . ARG A 1 217 ? -13.431 26.049 -0.316 1.00 15.06 217 ARG A N 1
ATOM 3235 C CA . ARG A 1 217 ? -14.269 25.996 -1.500 1.00 14.25 217 ARG A CA 1
ATOM 3236 C C . ARG A 1 217 ? -13.855 27.136 -2.414 1.00 13.43 217 ARG A C 1
ATOM 3237 O O . ARG A 1 217 ? -13.143 28.058 -1.999 1.00 13.32 217 ARG A O 1
ATOM 3258 N N . MET A 1 218 ? -14.296 27.055 -3.671 1.00 13.44 218 MET A N 1
ATOM 3259 C CA . MET A 1 218 ? -14.222 28.184 -4.583 1.00 13.32 218 MET A CA 1
ATOM 3260 C C . MET A 1 218 ? -15.419 29.106 -4.370 1.00 13.11 218 MET A C 1
ATOM 3261 O O . MET A 1 218 ? -16.416 28.742 -3.743 1.00 13.66 218 MET A O 1
ATOM 3275 N N . GLY A 1 219 ? -15.315 30.319 -4.917 1.00 11.80 219 GLY A N 1
ATOM 3276 C CA . GLY A 1 219 ? -16.391 31.279 -4.838 1.00 12.18 219 GLY A CA 1
ATOM 3277 C C . GLY A 1 219 ? -17.394 31.116 -5.951 1.00 11.61 219 GLY A C 1
ATOM 3278 O O . GLY A 1 219 ? -17.200 30.333 -6.883 1.00 12.72 219 GLY A O 1
ATOM 3282 N N . GLN A 1 220 ? -18.470 31.891 -5.850 1.00 12.48 220 GLN A N 1
ATOM 3283 C CA . GLN A 1 220 ? -19.551 31.839 -6.817 1.00 12.82 220 GLN A CA 1
ATOM 3284 C C . GLN A 1 220 ? -19.684 33.161 -7.556 1.00 11.84 220 GLN A C 1
ATOM 3285 O O . GLN A 1 220 ? -19.442 34.232 -6.982 1.00 11.87 220 GLN A O 1
ATOM 3299 N N . PRO A 1 221 ? -20.128 33.122 -8.816 1.00 11.59 221 PRO A N 1
ATOM 3300 C CA . PRO A 1 221 ? -20.468 34.372 -9.510 1.00 11.62 221 PRO A CA 1
ATOM 3301 C C . PRO A 1 221 ? -21.371 35.293 -8.711 1.00 11.06 221 PRO A C 1
ATOM 3302 O O . PRO A 1 221 ? -21.171 36.509 -8.741 1.00 11.63 221 PRO A O 1
ATOM 3313 N N . ALA A 1 222 ? -22.347 34.745 -7.981 1.00 11.09 222 ALA A N 1
ATOM 3314 C CA . ALA A 1 222 ? -23.243 35.587 -7.196 1.00 11.75 222 ALA A CA 1
ATOM 3315 C C . ALA A 1 222 ? -22.495 36.382 -6.137 1.00 11.53 222 ALA A C 1
ATOM 3316 O O . ALA A 1 222 ? -22.916 37.491 -5.782 1.00 12.42 222 ALA A O 1
ATOM 3323 N N . GLU A 1 223 ? -21.413 35.824 -5.595 1.00 11.58 223 GLU A N 1
ATOM 3324 C CA . GLU A 1 223 ? -20.635 36.538 -4.594 1.00 11.65 223 GLU A CA 1
ATOM 3325 C C . GLU A 1 223 ? -19.867 37.699 -5.223 1.00 10.72 223 GLU A C 1
ATOM 3326 O O . GLU A 1 223 ? -19.797 38.786 -4.648 1.00 11.28 223 GLU A O 1
ATOM 3338 N N . VAL A 1 224 ? -19.308 37.506 -6.415 1.00 10.64 224 VAL A N 1
ATOM 3339 C CA . VAL A 1 224 ? -18.713 38.638 -7.117 1.00 10.73 224 VAL A CA 1
ATOM 3340 C C . VAL A 1 224 ? -19.782 39.674 -7.442 1.00 10.39 224 VAL A C 1
ATOM 3341 O O . VAL A 1 224 ? -19.555 40.880 -7.318 1.00 10.97 224 VAL A O 1
ATOM 3354 N N . GLY A 1 225 ? -20.964 39.215 -7.863 1.00 10.22 225 GLY A N 1
ATOM 3355 C CA . GLY A 1 225 ? -22.055 40.131 -8.163 1.00 10.99 225 GLY A CA 1
ATOM 3356 C C . GLY A 1 225 ? -22.451 41.005 -6.989 1.00 10.70 225 GLY A C 1
ATOM 3357 O O . GLY A 1 225 ? -22.675 42.204 -7.149 1.00 10.62 225 GLY A O 1
ATOM 3361 N N . ALA A 1 226 ? -22.561 40.421 -5.793 1.00 10.54 226 ALA A N 1
ATOM 3362 C CA . ALA A 1 226 ? -22.909 41.214 -4.622 1.00 10.88 226 ALA A CA 1
ATOM 3363 C C . ALA A 1 226 ? -21.841 42.260 -4.328 1.00 10.54 226 ALA A C 1
ATOM 3364 O O . ALA A 1 226 ? -22.160 43.381 -3.925 1.00 10.55 226 ALA A O 1
ATOM 3371 N N . ALA A 1 227 ? -20.563 41.912 -4.517 1.00 10.54 227 ALA A N 1
ATOM 3372 C CA . ALA A 1 227 ? -19.507 42.891 -4.322 1.00 10.45 227 ALA A CA 1
ATOM 3373 C C . ALA A 1 227 ? -19.638 44.035 -5.316 1.00 9.88 227 ALA A C 1
ATOM 3374 O O . ALA A 1 227 ? -19.417 45.200 -4.964 1.00 10.79 227 ALA A O 1
ATOM 3381 N N . ALA A 1 228 ? -19.992 43.726 -6.566 1.00 9.97 228 ALA A N 1
ATOM 3382 C CA . ALA A 1 228 ? -20.170 44.779 -7.565 1.00 9.98 228 ALA A CA 1
ATOM 3383 C C . ALA A 1 228 ? -21.338 45.695 -7.208 1.00 10.24 228 ALA A C 1
ATOM 3384 O O . ALA A 1 228 ? -21.233 46.921 -7.340 1.00 10.37 228 ALA A O 1
ATOM 3391 N N . VAL A 1 229 ? -22.463 45.126 -6.768 1.00 10.48 229 VAL A N 1
ATOM 3392 C CA . VAL A 1 229 ? -23.599 45.964 -6.394 1.00 10.61 229 VAL A CA 1
ATOM 3393 C C . VAL A 1 229 ? -23.237 46.871 -5.225 1.00 10.53 229 VAL A C 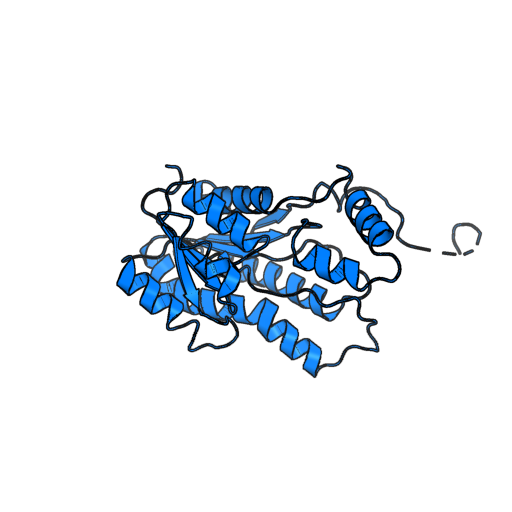1
ATOM 3394 O O . VAL A 1 229 ? -23.634 48.036 -5.190 1.00 10.32 229 VAL A O 1
ATOM 3407 N N . PHE A 1 230 ? -22.481 46.355 -4.251 1.00 10.55 230 PHE A N 1
ATOM 3408 C CA . PHE A 1 230 ? -22.017 47.198 -3.148 1.00 10.95 230 PHE A CA 1
ATOM 3409 C C . PHE A 1 230 ? -21.191 48.373 -3.671 1.00 10.45 230 PHE A C 1
ATOM 3410 O O . PHE A 1 230 ? -21.424 49.530 -3.307 1.00 10.57 230 PHE A O 1
ATOM 3427 N N . LEU A 1 231 ? -20.211 48.090 -4.533 1.00 10.21 231 LEU A N 1
ATOM 3428 C CA . LEU A 1 231 ? -19.346 49.151 -5.040 1.00 10.38 231 LEU A CA 1
ATOM 3429 C C . LEU A 1 231 ? -20.139 50.193 -5.803 1.00 10.56 231 LEU A C 1
ATOM 3430 O O . LEU A 1 231 ? -19.850 51.389 -5.709 1.00 11.42 231 LEU A O 1
ATOM 3446 N N . ALA A 1 232 ? -21.122 49.763 -6.591 1.00 9.96 232 ALA A N 1
ATOM 3447 C CA . ALA A 1 232 ? -21.898 50.712 -7.377 1.00 10.34 232 ALA A CA 1
ATOM 3448 C C . ALA A 1 232 ? -22.824 51.546 -6.504 1.00 10.57 232 ALA A C 1
ATOM 3449 O O . ALA A 1 232 ? -22.949 52.759 -6.711 1.00 11.19 232 ALA A O 1
ATOM 3456 N N . SER A 1 233 ? -23.532 50.901 -5.567 1.00 10.56 233 SER A N 1
ATOM 3457 C CA . SER A 1 233 ? -24.716 51.483 -4.955 1.00 11.29 233 SER A CA 1
ATOM 3458 C C . SER A 1 233 ? -24.493 52.063 -3.575 1.00 12.15 233 SER A C 1
ATOM 3459 O O . SER A 1 233 ? -25.295 52.909 -3.161 1.00 13.63 233 SER A O 1
ATOM 3467 N N . GLU A 1 234 ? -23.476 51.615 -2.841 1.00 12.31 234 GLU A N 1
ATOM 3468 C CA . GLU A 1 234 ? -23.347 51.996 -1.438 1.00 14.01 234 GLU A CA 1
ATOM 3469 C C . GLU A 1 234 ? -21.943 52.422 -1.030 1.00 14.96 234 GLU A C 1
ATOM 3470 O O . GLU A 1 234 ? -21.769 52.940 0.075 1.00 18.68 234 GLU A O 1
ATOM 3482 N N . ALA A 1 235 ? -20.954 52.289 -1.887 1.00 14.33 235 ALA A N 1
ATOM 3483 C CA . ALA A 1 235 ? -19.565 52.552 -1.517 1.00 13.46 235 ALA A CA 1
ATOM 3484 C C . ALA A 1 235 ? -19.136 53.955 -1.949 1.00 13.13 235 ALA A C 1
ATOM 3485 O O . ALA A 1 235 ? -18.136 54.157 -2.630 1.00 12.50 235 ALA A O 1
ATOM 3492 N N . ASN A 1 236 ? -19.883 54.955 -1.498 1.00 13.79 236 ASN A N 1
ATOM 3493 C CA . ASN A 1 236 ? -19.744 56.305 -2.029 1.00 14.57 236 ASN A CA 1
ATOM 3494 C C . ASN A 1 236 ? -18.465 57.008 -1.607 1.00 13.24 236 ASN A C 1
ATOM 3495 O O . ASN A 1 236 ? -18.111 58.020 -2.214 1.00 14.36 236 ASN A O 1
ATOM 3506 N N . PHE A 1 237 ? -17.763 56.498 -0.603 1.00 11.82 237 PHE A N 1
ATOM 3507 C CA . PHE A 1 237 ? -16.474 57.039 -0.198 1.00 11.16 237 PHE A CA 1
ATOM 3508 C C . PHE A 1 237 ? -15.333 56.121 -0.620 1.00 11.83 237 PHE A C 1
ATOM 3509 O O . PHE A 1 237 ? -14.201 56.339 -0.203 1.00 13.81 237 PHE A O 1
ATOM 3526 N N . CYS A 1 238 ? -15.609 55.095 -1.429 1.00 10.65 238 CYS A N 1
ATOM 3527 C CA . CYS A 1 238 ? -14.576 54.199 -1.943 1.00 10.56 238 CYS A CA 1
ATOM 3528 C C . CYS A 1 238 ? -14.262 54.550 -3.393 1.00 10.52 238 CYS A C 1
ATOM 3529 O O . CYS A 1 238 ? -15.140 54.480 -4.259 1.00 10.37 238 CYS A O 1
ATOM 3537 N N . THR A 1 239 ? -13.005 54.896 -3.661 1.00 9.77 239 THR A N 1
ATOM 3538 C CA . THR A 1 239 ? -12.515 55.025 -5.023 1.00 9.78 239 THR A CA 1
ATOM 3539 C C . THR A 1 239 ? -11.075 54.539 -5.065 1.00 9.53 239 THR A C 1
ATOM 3540 O O . THR A 1 239 ? -10.317 54.722 -4.107 1.00 10.19 239 THR A O 1
ATOM 3551 N N . GLY A 1 240 ? -10.735 53.848 -6.147 1.00 9.36 240 GLY A N 1
ATOM 3552 C CA . GLY A 1 240 ? -9.418 53.271 -6.292 1.00 9.44 240 GLY A CA 1
ATOM 3553 C C . GLY A 1 240 ? -9.129 52.089 -5.401 1.00 10.07 240 GLY A C 1
ATOM 3554 O O . GLY A 1 240 ? -7.953 51.781 -5.186 1.00 10.81 240 GLY A O 1
ATOM 3558 N N . ILE A 1 241 ? -10.158 51.408 -4.867 1.00 9.57 241 ILE A N 1
ATOM 3559 C CA . ILE A 1 241 ? -9.917 50.241 -4.022 1.00 9.74 241 ILE A CA 1
ATOM 3560 C C . ILE A 1 241 ? -9.871 48.975 -4.860 1.00 9.62 241 ILE A C 1
ATOM 3561 O O . ILE A 1 241 ? -10.416 48.902 -5.967 1.00 10.59 241 ILE A O 1
ATOM 3577 N N . GLU A 1 242 ? -9.212 47.973 -4.294 1.00 9.94 242 GLU A N 1
ATOM 3578 C CA . GLU A 1 242 ? -9.162 46.610 -4.803 1.00 10.48 242 GLU A CA 1
ATOM 3579 C C . GLU A 1 242 ? -9.887 45.730 -3.801 1.00 10.53 242 GLU A C 1
ATOM 3580 O O . GLU A 1 242 ? -9.364 45.468 -2.721 1.00 12.36 242 GLU A O 1
ATOM 3592 N N . LEU A 1 243 ? -11.091 45.303 -4.147 1.00 10.21 243 LEU A N 1
ATOM 3593 C CA . LEU A 1 243 ? -11.933 44.513 -3.257 1.00 11.07 243 LEU A CA 1
ATOM 3594 C C . LEU A 1 243 ? -11.673 43.036 -3.535 1.00 9.95 243 LEU A C 1
ATOM 3595 O O . LEU A 1 243 ? -12.000 42.536 -4.618 1.00 10.46 243 LEU A O 1
ATOM 3611 N N . LEU A 1 244 ? -11.047 42.353 -2.580 1.00 10.48 244 LEU A N 1
ATOM 3612 C CA . LEU A 1 244 ? -10.673 40.956 -2.749 1.00 10.90 244 LEU A CA 1
ATOM 3613 C C . LEU A 1 244 ? -11.869 40.052 -2.504 1.00 10.67 244 LEU A C 1
ATOM 3614 O O . LEU A 1 244 ? -12.496 40.123 -1.442 1.00 11.51 244 LEU A O 1
ATOM 3630 N N . VAL A 1 245 ? -12.141 39.159 -3.456 1.00 10.89 245 VAL A N 1
ATOM 3631 C CA . VAL A 1 245 ? -13.193 38.153 -3.339 1.00 10.51 245 VAL A CA 1
ATOM 3632 C C . VAL A 1 245 ? -12.506 36.810 -3.574 1.00 10.02 245 VAL A C 1
ATOM 3633 O O . VAL A 1 245 ? -12.549 36.251 -4.681 1.00 10.58 245 VAL A O 1
ATOM 3646 N N . THR A 1 246 ? -11.809 36.326 -2.536 1.00 10.07 246 THR A N 1
ATOM 3647 C CA . THR A 1 246 ? -10.804 35.289 -2.691 1.00 10.24 246 THR A CA 1
ATOM 3648 C C . THR A 1 246 ? -10.894 34.181 -1.653 1.00 10.16 246 THR A C 1
ATOM 3649 O O . THR A 1 246 ? -10.064 33.270 -1.687 1.00 11.24 246 THR A O 1
ATOM 3660 N N . GLY A 1 247 ? -11.816 34.254 -0.694 1.00 10.19 247 GLY A N 1
ATOM 3661 C CA . GLY A 1 247 ? -11.920 33.204 0.310 1.00 10.74 247 GLY A CA 1
ATOM 3662 C C . GLY A 1 247 ? -10.703 33.047 1.198 1.00 11.00 247 GLY A C 1
ATOM 3663 O O . GLY A 1 247 ? -10.516 31.987 1.801 1.00 12.30 247 GLY A O 1
ATOM 3667 N N . GLY A 1 248 ? -9.862 34.078 1.292 1.00 10.67 248 GLY A N 1
ATOM 3668 C CA . GLY A 1 248 ? -8.668 34.030 2.116 1.00 11.01 248 GLY A CA 1
ATOM 3669 C C . GLY A 1 248 ? -7.446 33.419 1.455 1.00 10.61 248 GLY A C 1
ATOM 3670 O O . GLY A 1 248 ? -6.467 33.144 2.146 1.00 11.36 248 GLY A O 1
ATOM 3674 N N . ALA A 1 249 ? -7.463 33.208 0.135 1.00 10.24 249 ALA A N 1
ATOM 3675 C CA . ALA A 1 249 ? -6.357 32.510 -0.530 1.00 10.02 249 ALA A CA 1
ATOM 3676 C C . ALA A 1 249 ? -5.009 33.188 -0.332 1.00 10.71 249 ALA A C 1
ATOM 3677 O O . ALA A 1 249 ? -3.976 32.511 -0.362 1.00 11.72 249 ALA A O 1
ATOM 3684 N N . GLU A 1 250 ? -4.990 34.503 -0.150 1.00 10.48 250 GLU A N 1
ATOM 3685 C CA . GLU A 1 250 ? -3.763 35.264 0.041 1.00 11.21 250 GLU A CA 1
ATOM 3686 C C . GLU A 1 250 ? -3.214 35.190 1.466 1.00 11.32 250 GLU A C 1
ATOM 3687 O O . GLU A 1 250 ? -2.143 35.752 1.721 1.00 12.70 250 GLU A O 1
ATOM 3699 N N . LEU A 1 251 ? -3.905 34.536 2.398 1.00 10.58 251 LEU A N 1
ATOM 3700 C CA . LEU A 1 251 ? -3.547 34.564 3.813 1.00 10.65 251 LEU A CA 1
ATOM 3701 C C . LEU A 1 251 ? -2.735 33.339 4.199 1.00 10.89 251 LEU A C 1
ATOM 3702 O O . LEU A 1 251 ? -3.016 32.229 3.747 1.00 11.68 251 LEU A O 1
ATOM 3718 N N . GLY A 1 252 ? -1.759 33.541 5.082 1.00 11.15 252 GLY A N 1
ATOM 3719 C CA . GLY A 1 252 ? -1.026 32.438 5.689 1.00 12.54 252 GLY A CA 1
ATOM 3720 C C . GLY A 1 252 ? -0.056 31.752 4.751 1.00 12.55 252 GLY A C 1
ATOM 3721 O O . GLY A 1 252 ? 0.022 32.029 3.554 1.00 12.71 252 GLY A O 1
ATOM 3725 N N . TYR A 1 253 ? 0.681 30.807 5.326 1.00 13.07 253 TYR A N 1
ATOM 3726 C CA . TYR A 1 253 ? 1.589 29.957 4.573 1.00 13.20 253 TYR A CA 1
ATOM 3727 C C . TYR A 1 253 ? 0.842 28.807 3.917 1.00 14.80 253 TYR A C 1
ATOM 3728 O O . TYR A 1 253 ? -0.190 28.345 4.409 1.00 16.27 253 TYR A O 1
ATOM 3746 N N . GLY A 1 254 ? 1.381 28.345 2.790 1.00 16.25 254 GLY A N 1
ATOM 3747 C CA . GLY A 1 254 ? 0.838 27.200 2.091 1.00 18.06 254 GLY A CA 1
ATOM 3748 C C . GLY A 1 254 ? 1.950 26.505 1.334 1.00 19.53 254 GLY A C 1
ATOM 3749 O O . GLY A 1 254 ? 3.096 26.942 1.356 1.00 21.29 254 GLY A O 1
ATOM 3753 N N A CYS A 1 255 ? 1.616 25.422 0.635 0.61 21.40 255 CYS A N 1
ATOM 3754 N N B CYS A 1 255 ? 1.592 25.397 0.698 0.39 20.49 255 CYS A N 1
ATOM 3755 C CA A CYS A 1 255 ? 2.622 24.656 -0.111 0.61 21.40 255 CYS A CA 1
ATOM 3756 C CA B CYS A 1 255 ? 2.496 24.701 -0.207 0.39 20.29 255 CYS A CA 1
ATOM 3757 C C A CYS A 1 255 ? 2.927 25.333 -1.444 0.61 19.90 255 CYS A C 1
ATOM 3758 C C B CYS A 1 255 ? 2.832 25.594 -1.392 0.39 21.05 255 CYS A C 1
ATOM 3759 O O A CYS A 1 255 ? 2.115 25.285 -2.375 0.61 19.02 255 CYS A O 1
ATOM 3760 O O B CYS A 1 255 ? 1.942 25.984 -2.151 0.39 22.04 255 CYS A O 1
ATOM 3775 N N . LYS A 1 256 ? 4.112 25.933 -1.556 1.00 20.64 256 LYS A N 1
ATOM 3776 C CA . LYS A 1 256 ? 4.520 26.689 -2.738 1.00 20.80 256 LYS A CA 1
ATOM 3777 C C . LYS A 1 256 ? 5.648 26.034 -3.524 1.00 21.53 256 LYS A C 1
ATOM 3778 O O . LYS A 1 256 ? 5.940 26.482 -4.639 1.00 21.98 256 LYS A O 1
ATOM 3798 N N . ALA A 1 257 ? 6.290 25.007 -2.987 1.00 22.28 257 ALA A N 1
ATOM 3799 C CA . ALA A 1 257 ? 7.316 24.279 -3.720 1.00 23.76 257 ALA A CA 1
ATOM 3800 C C . ALA A 1 257 ? 6.870 22.834 -3.858 1.00 26.28 257 ALA A C 1
ATOM 3801 O O . ALA A 1 257 ? 6.428 22.223 -2.880 1.00 27.96 257 ALA A O 1
ATOM 3808 N N . ALA A 1 265 ? 20.097 20.229 3.977 1.00 35.26 265 ALA A N 1
ATOM 3809 C CA . ALA A 1 265 ? 19.772 20.979 5.180 1.00 35.19 265 ALA A CA 1
ATOM 3810 C C . ALA A 1 265 ? 18.565 21.870 4.913 1.00 34.29 265 ALA A C 1
ATOM 3811 O O . ALA A 1 265 ? 18.263 22.174 3.760 1.00 35.27 265 ALA A O 1
ATOM 3818 N N . PRO A 1 266 ? 17.879 22.297 5.974 1.00 32.69 266 PRO A N 1
ATOM 3819 C CA . PRO A 1 266 ? 16.621 23.029 5.774 1.00 30.81 266 PRO A CA 1
ATOM 3820 C C . PRO A 1 266 ? 16.804 24.365 5.094 1.00 28.34 266 PRO A C 1
ATOM 3821 O O . PRO A 1 266 ? 15.838 24.893 4.537 1.00 25.48 266 PRO A O 1
ATOM 3832 N N . ASP A 1 267 ? 18.011 24.922 5.122 1.00 28.99 267 ASP A N 1
ATOM 3833 C CA . ASP A 1 267 ? 18.262 26.297 4.712 1.00 29.27 267 ASP A CA 1
ATOM 3834 C C . ASP A 1 267 ? 19.204 26.376 3.516 1.00 29.44 267 ASP A C 1
ATOM 3843 N N . ILE A 1 268 ? 19.358 25.277 2.775 1.00 30.80 268 ILE A N 1
ATOM 3844 C CA . ILE A 1 268 ? 20.142 25.274 1.541 1.00 33.27 268 ILE A CA 1
ATOM 3845 C C . ILE A 1 268 ? 19.442 24.492 0.422 1.00 34.83 268 ILE A C 1
ATOM 3846 O O . ILE A 1 268 ? 18.604 23.622 0.680 1.00 35.15 268 ILE A O 1
#

Nearest PDB structures (foldseek):
  6h0m-assembly1_A  TM=1.004E+00  e=1.222E-55  Homo sapiens
  6qck-assembly1_A  TM=9.990E-01  e=1.077E-53  Homo sapiens
  6g4l-assembly1_A  TM=9.964E-01  e=3.650E-52  Homo sapiens
  5o43-assembly1_A  TM=1.003E+00  e=1.358E-51  Homo sapiens
  5l7w-assembly1_A  TM=9.909E-01  e=1.205E-51  Homo sapiens

Sequence (257 aa):
TRYAGKVVVVTGGGRGIGAGIVRAFVNSSGARVVICDKDDESGGRALLEEQELPPGGAVFILCDVTQEDDVKKTLVSETIRRFGRLDCVVVNNAGHHPPPQRPEETSAQGFRQLLELNLLGTYTLTKLALPYLRKSQGNVINISSLVGAIGQAQAVPYVATAGAVTAMTKALALDESSPYGVRVNCISPGGNNIWTPLWEELAALMPDPRASIREGMLAQPLGRMGQPAEVGAAAVFLASEANFCTGIELLVTGGAELGYGCCKAAPDI

Secondary structure (P-SEA, 3-state):
cccccbbbbbccccccaaaaaaaaaaaabbbbbbbbcccaaaaaaaaacccbbbbbcccccaaaaaaaaaaaaaccccccbbbccccccccccccccccaaaaaaaaacccaaaaaaaaaaaaaaaaaccbbbbbbcccccccccccaaaaaaaaaaaaaaaaaaaaacccccccbbbbbcccccaaaaaaaaacccaaaaaaaaaacccccccccaaaaaaaaaaaacccccccbbbbbccccccccccccccccc

CATH classification: 3.40.50.720